Protein AF-E4YZK1-F1 (afdb_monomer_lite)

Secondary structure (DSSP, 8-state):
-HHHHHHHHHHHSSBTTTBSTT-TT-TT----S---SSHHHHHHHHHHHHHHHHHHHHSS-GGG-----EEEE-TTS-EEEE-GGGTTSHHHHHHHHHHHHHHHHHHHHHHHHHS----BTTB-SS--GGGBBGGGTS-B--------TT-----EEESSTTT-EEE-TTEEEEEEEETTEEEEEEEETT--SSEEEEEETTEEEEEEE--

Foldseek 3Di:
DVVVVVVVQLQQACFAAQSVVVHPVPVVDRGQPFDGQALSNVLSVLLVQLQVQLCQQVVDRPVVAAFDWDWDADPVRDIDTDRCRQPLDSRSLNSLSVRSSVVSLVVLVCCVPPVVQDQDPNHTSDGDLQRRHVNSVHPHDGDRPPPCPPPPDQNAWEDDPPNIGTDHPQWFWAWDADPVGIDTDTGGPPPHPHFGWGADRNGNPDIDGDD

Radius of gyration: 18.2 Å; chains: 1; bounding box: 41×49×52 Å

Structure (mmCIF, N/CA/C/O backbone):
data_AF-E4YZK1-F1
#
_entry.id   AF-E4YZK1-F1
#
loop_
_atom_site.group_PDB
_atom_site.id
_atom_site.type_symbol
_atom_site.label_atom_id
_atom_site.label_alt_id
_atom_site.label_comp_id
_atom_site.label_asym_id
_atom_site.label_entity_id
_atom_site.label_seq_id
_atom_site.pdbx_PDB_ins_code
_atom_site.Cartn_x
_atom_site.Cartn_y
_atom_site.Cartn_z
_atom_site.occupancy
_atom_site.B_iso_or_equiv
_atom_site.auth_seq_id
_atom_site.auth_comp_id
_atom_site.auth_asym_id
_atom_site.auth_atom_id
_atom_site.pdbx_PDB_model_num
ATOM 1 N N . MET A 1 1 ? -0.506 5.236 -25.134 1.00 52.62 1 MET A N 1
ATOM 2 C CA . MET A 1 1 ? -1.203 5.071 -23.846 1.00 52.62 1 MET A CA 1
ATOM 3 C C . MET A 1 1 ? -1.258 3.594 -23.490 1.00 52.62 1 MET A C 1
ATOM 5 O O . MET A 1 1 ? -0.642 3.228 -22.504 1.00 52.62 1 MET A O 1
ATOM 9 N N . ASP A 1 2 ? -1.827 2.742 -24.350 1.00 62.59 2 ASP A N 1
ATOM 10 C CA . ASP A 1 2 ? -1.890 1.286 -24.108 1.00 62.59 2 ASP A CA 1
ATOM 11 C C . ASP A 1 2 ? -0.511 0.630 -23.915 1.00 62.59 2 ASP A C 1
ATOM 13 O O . ASP A 1 2 ? -0.336 -0.160 -22.999 1.00 62.59 2 ASP A O 1
ATOM 17 N N . SER A 1 3 ? 0.507 1.042 -24.682 1.00 81.81 3 SER A N 1
ATOM 18 C CA . SER A 1 3 ? 1.868 0.492 -24.564 1.00 81.81 3 SER A CA 1
ATOM 19 C C . SER A 1 3 ? 2.607 0.878 -23.276 1.00 81.81 3 SER A C 1
ATOM 21 O O . SER A 1 3 ? 3.485 0.150 -22.829 1.00 81.81 3 SER A O 1
ATOM 23 N N . GLU A 1 4 ? 2.307 2.045 -22.698 1.00 84.19 4 GLU A N 1
ATOM 24 C CA . GLU A 1 4 ? 2.943 2.497 -21.450 1.00 84.19 4 GLU A CA 1
ATOM 25 C C . GLU A 1 4 ? 2.282 1.842 -20.242 1.00 84.19 4 GLU A C 1
ATOM 27 O O . GLU A 1 4 ? 2.970 1.423 -19.315 1.00 84.19 4 GLU A O 1
ATOM 32 N N . LEU A 1 5 ? 0.954 1.702 -20.282 1.00 82.81 5 LEU A N 1
ATOM 33 C CA . LEU A 1 5 ? 0.215 0.971 -19.263 1.00 82.81 5 LEU A CA 1
ATOM 34 C C . LEU A 1 5 ? 0.626 -0.506 -19.242 1.00 82.81 5 LEU A C 1
ATOM 36 O O . LEU A 1 5 ? 0.921 -1.034 -18.176 1.00 82.81 5 LEU A O 1
ATOM 40 N N . GLU A 1 6 ? 0.741 -1.138 -20.413 1.00 86.19 6 GLU A N 1
ATOM 41 C CA . GLU A 1 6 ? 1.234 -2.514 -20.546 1.00 86.19 6 GLU A CA 1
ATOM 42 C C . GLU A 1 6 ? 2.672 -2.665 -20.022 1.00 86.19 6 GLU A C 1
ATOM 44 O O . GLU A 1 6 ? 2.997 -3.651 -19.357 1.00 86.19 6 GLU A O 1
ATOM 49 N N . ALA A 1 7 ? 3.538 -1.673 -20.260 1.00 87.38 7 ALA A N 1
ATOM 50 C CA . ALA A 1 7 ? 4.899 -1.678 -19.730 1.00 87.38 7 ALA A CA 1
ATOM 51 C C . ALA A 1 7 ? 4.923 -1.590 -18.195 1.00 87.38 7 ALA A C 1
ATOM 53 O O . ALA A 1 7 ? 5.689 -2.312 -17.555 1.00 87.38 7 ALA A O 1
ATOM 54 N N . LEU A 1 8 ? 4.080 -0.742 -17.596 1.00 87.50 8 LEU A N 1
ATOM 55 C CA . LE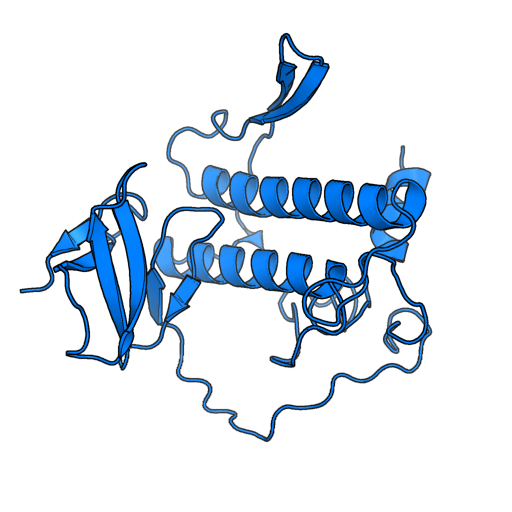U A 1 8 ? 3.942 -0.642 -16.141 1.00 87.50 8 LEU A CA 1
ATOM 56 C C . LEU A 1 8 ? 3.377 -1.934 -15.544 1.00 87.50 8 LEU A C 1
ATOM 58 O O . LEU A 1 8 ? 3.929 -2.442 -14.568 1.00 87.50 8 LEU A O 1
ATOM 62 N N . GLU A 1 9 ? 2.329 -2.494 -16.151 1.00 87.38 9 GLU A N 1
ATOM 63 C CA . GLU A 1 9 ? 1.741 -3.765 -15.724 1.00 87.38 9 GLU A CA 1
ATOM 64 C C . GLU A 1 9 ? 2.791 -4.880 -15.767 1.00 87.38 9 GLU A C 1
ATOM 66 O O . GLU A 1 9 ? 3.002 -5.573 -14.775 1.00 87.38 9 GLU A O 1
ATOM 71 N N . THR A 1 10 ? 3.532 -4.998 -16.869 1.00 87.69 10 THR A N 1
ATOM 72 C CA . THR A 1 10 ? 4.600 -5.998 -17.021 1.00 87.69 10 THR A CA 1
ATOM 73 C C . THR A 1 10 ? 5.706 -5.813 -15.985 1.00 87.69 10 THR A C 1
ATOM 75 O O . THR A 1 10 ? 6.184 -6.781 -15.395 1.00 87.69 10 THR A O 1
ATOM 78 N N . LYS A 1 11 ? 6.119 -4.566 -15.740 1.00 90.75 11 LYS A N 1
ATOM 79 C CA . LYS A 1 11 ? 7.213 -4.259 -14.819 1.00 90.75 11 LYS A CA 1
ATOM 80 C C . LYS A 1 11 ? 6.855 -4.629 -13.383 1.00 90.75 11 LYS A C 1
ATOM 82 O O . LYS A 1 11 ? 7.656 -5.291 -12.719 1.00 90.75 11 LYS A O 1
ATOM 87 N N . TYR A 1 12 ? 5.666 -4.238 -12.928 1.00 90.50 12 TYR A N 1
ATOM 88 C CA . TYR A 1 12 ? 5.285 -4.333 -11.521 1.00 90.50 12 TYR A CA 1
ATOM 89 C C . TYR A 1 12 ? 4.426 -5.550 -11.175 1.00 90.50 12 TYR A C 1
ATOM 91 O O . TYR A 1 12 ? 4.266 -5.818 -9.997 1.00 90.50 12 TYR A O 1
ATOM 99 N N . THR A 1 13 ? 3.904 -6.328 -12.126 1.00 90.50 13 THR A N 1
ATOM 100 C CA . THR A 1 13 ? 3.156 -7.565 -11.816 1.00 90.50 13 THR A CA 1
ATOM 101 C C . THR A 1 13 ? 4.030 -8.814 -11.926 1.00 90.50 13 THR A C 1
ATOM 103 O O . THR A 1 13 ? 5.105 -8.801 -12.528 1.00 90.50 13 THR A O 1
ATOM 106 N N . SER A 1 14 ? 3.587 -9.930 -11.336 1.00 91.19 14 SER A N 1
ATOM 107 C CA . SER A 1 14 ? 4.372 -11.174 -11.263 1.00 91.19 14 SER A CA 1
ATOM 108 C C . SER A 1 14 ? 5.765 -10.962 -10.659 1.00 91.19 14 SER A C 1
ATOM 110 O O . SER A 1 14 ? 6.745 -11.567 -11.094 1.00 91.19 14 SER A O 1
ATOM 112 N N . TYR A 1 15 ? 5.858 -10.077 -9.669 1.00 92.44 15 TYR A N 1
ATOM 113 C CA . TYR A 1 15 ? 7.115 -9.652 -9.065 1.00 92.44 15 TYR A CA 1
ATOM 114 C C . TYR A 1 15 ? 7.102 -9.862 -7.555 1.00 92.44 15 TYR A C 1
ATOM 116 O O . TYR A 1 15 ? 6.100 -9.593 -6.886 1.00 92.44 15 TYR A O 1
ATOM 124 N N . GLY A 1 16 ? 8.230 -10.323 -7.015 1.00 91.88 16 GLY A N 1
ATOM 125 C CA . GLY A 1 16 ? 8.398 -10.496 -5.582 1.00 91.88 16 GLY A CA 1
ATOM 126 C C . GLY A 1 16 ? 7.333 -11.420 -4.998 1.00 91.88 16 GLY A C 1
ATOM 127 O O . GLY A 1 16 ? 7.050 -12.493 -5.536 1.00 91.88 16 GLY A O 1
ATOM 128 N N . CYS A 1 17 ? 6.760 -11.011 -3.869 1.00 89.25 17 CYS A N 1
ATOM 129 C CA . CYS A 1 17 ? 5.829 -11.817 -3.097 1.00 89.25 17 CYS A CA 1
ATOM 130 C C . CYS A 1 17 ? 4.429 -11.273 -2.942 1.00 89.25 17 CYS A C 1
ATOM 132 O O . CYS A 1 17 ? 3.575 -12.040 -2.498 1.00 89.25 17 CYS A O 1
ATOM 134 N N . TYR A 1 18 ? 4.189 -10.019 -3.305 1.00 89.56 18 TYR A N 1
ATOM 135 C CA . TYR A 1 18 ? 2.902 -9.357 -3.145 1.00 89.56 18 TYR A CA 1
ATOM 136 C C . TYR A 1 18 ? 2.450 -8.601 -4.392 1.00 89.56 18 TYR A C 1
ATOM 138 O O . TYR A 1 18 ? 1.265 -8.306 -4.525 1.00 89.56 18 TYR A O 1
ATOM 146 N N . CYS A 1 19 ? 3.339 -8.325 -5.347 1.00 91.38 19 CYS A N 1
ATOM 147 C CA . CYS A 1 19 ? 2.948 -7.656 -6.582 1.00 91.38 19 CYS A CA 1
ATOM 148 C C . CYS A 1 19 ? 2.368 -8.646 -7.601 1.00 91.38 19 CYS A C 1
ATOM 150 O O . CYS A 1 19 ? 3.038 -9.042 -8.558 1.00 91.38 19 CYS A O 1
ATOM 152 N N . TRP A 1 20 ? 1.125 -9.085 -7.366 1.00 89.25 20 TRP A N 1
ATOM 153 C CA . TRP A 1 20 ? 0.426 -10.085 -8.187 1.00 89.25 20 TRP A CA 1
ATOM 154 C C . TRP A 1 20 ? 1.334 -11.276 -8.521 1.00 89.25 20 TRP A C 1
ATOM 156 O O . TRP A 1 20 ? 1.543 -11.611 -9.686 1.00 89.25 20 TRP A O 1
ATOM 166 N N . ALA A 1 21 ? 1.921 -11.905 -7.497 1.00 81.06 21 ALA A N 1
ATOM 167 C CA . ALA A 1 21 ? 2.949 -12.939 -7.657 1.00 81.06 21 ALA A CA 1
ATOM 168 C C . ALA A 1 21 ? 2.492 -14.147 -8.507 1.00 81.06 21 ALA A C 1
ATOM 170 O O . ALA A 1 21 ? 3.330 -14.870 -9.048 1.00 81.06 21 ALA A O 1
ATOM 171 N N . LYS A 1 22 ? 1.174 -14.360 -8.636 1.00 78.94 22 LYS A N 1
ATOM 172 C CA . LYS A 1 22 ? 0.541 -15.384 -9.487 1.00 78.94 22 LYS A CA 1
ATOM 173 C C . LYS A 1 22 ? -0.153 -14.812 -10.734 1.00 78.94 22 LYS A C 1
ATOM 175 O O . LYS A 1 22 ? -1.041 -15.465 -11.289 1.00 78.94 22 LYS A O 1
ATOM 180 N N . GLY A 1 23 ? 0.245 -13.618 -11.163 1.00 73.81 23 GLY A N 1
ATOM 181 C CA . GLY A 1 23 ? -0.301 -12.904 -12.314 1.00 73.81 23 GLY A CA 1
ATOM 182 C C . GLY A 1 23 ? -1.590 -12.136 -12.016 1.00 73.81 23 GLY A C 1
ATOM 183 O O . GLY A 1 23 ? -2.267 -12.362 -11.011 1.00 73.81 23 GLY A O 1
ATOM 184 N N . THR A 1 24 ? -1.950 -11.232 -12.928 1.00 75.38 24 THR A N 1
ATOM 185 C CA . THR A 1 24 ? -3.111 -10.333 -12.804 1.00 75.38 24 THR A CA 1
ATOM 186 C C . THR A 1 24 ? -4.457 -11.050 -12.893 1.00 75.38 24 THR A C 1
ATOM 188 O O . THR A 1 24 ? -5.465 -10.518 -12.446 1.00 75.38 24 THR A O 1
ATOM 191 N N . SER A 1 25 ? -4.489 -12.299 -13.367 1.00 70.38 25 SER A N 1
ATOM 192 C CA . SER A 1 25 ? -5.695 -13.137 -13.368 1.00 70.38 25 SER A CA 1
ATOM 193 C C . SER A 1 25 ? -6.071 -13.699 -11.990 1.00 70.38 25 SER A C 1
ATOM 195 O O . SER A 1 25 ? -7.184 -14.189 -11.826 1.00 70.38 25 SER A O 1
ATOM 197 N N . ASN A 1 26 ? -5.167 -13.658 -11.003 1.00 66.44 26 ASN A N 1
ATOM 198 C CA . ASN A 1 26 ? -5.418 -14.090 -9.622 1.00 66.44 26 ASN A CA 1
ATOM 199 C C . ASN A 1 26 ? -5.466 -12.882 -8.684 1.00 66.44 26 ASN A C 1
ATOM 201 O O . ASN A 1 26 ? -4.671 -12.763 -7.756 1.00 66.44 26 ASN A O 1
ATOM 205 N N . ILE A 1 27 ? -6.420 -11.985 -8.934 1.00 61.88 27 ILE A N 1
ATOM 206 C CA . ILE A 1 27 ? -6.601 -10.739 -8.174 1.00 61.88 27 ILE A CA 1
ATOM 207 C C . ILE A 1 27 ? -6.805 -11.012 -6.672 1.00 61.88 27 ILE A C 1
ATOM 209 O O . ILE A 1 27 ? -6.388 -10.213 -5.847 1.00 61.88 27 ILE A O 1
ATOM 213 N N . GLU A 1 28 ? -7.384 -12.159 -6.301 1.00 57.97 28 GLU A N 1
ATOM 214 C CA . GLU A 1 28 ? -7.601 -12.539 -4.895 1.00 57.97 28 GLU A CA 1
ATOM 215 C C . GLU A 1 28 ? -6.321 -13.017 -4.171 1.00 57.97 28 GLU A C 1
ATOM 217 O O . GLU A 1 28 ? -6.323 -13.137 -2.946 1.00 57.97 28 GLU A O 1
ATOM 222 N N . ASP A 1 29 ? -5.224 -13.272 -4.894 1.00 62.62 29 ASP A N 1
ATOM 223 C CA . ASP A 1 29 ? -3.939 -13.723 -4.343 1.00 62.62 29 ASP A CA 1
ATOM 224 C C . ASP A 1 29 ? -2.849 -12.662 -4.550 1.00 62.62 29 ASP A C 1
ATOM 226 O O . ASP A 1 29 ? -1.919 -12.797 -5.351 1.00 62.62 29 ASP A O 1
ATOM 230 N N . LEU A 1 30 ? -2.985 -11.579 -3.787 1.00 58.56 30 LEU A N 1
ATOM 231 C CA . LEU A 1 30 ? -2.022 -10.479 -3.707 1.00 58.56 30 LEU A CA 1
ATOM 232 C C . LEU A 1 30 ? -0.828 -10.801 -2.789 1.00 58.56 30 LEU A C 1
ATOM 234 O O . LEU A 1 30 ? -0.153 -9.891 -2.312 1.00 58.56 30 LEU A O 1
ATOM 238 N N . GLY A 1 31 ? -0.544 -12.082 -2.519 1.00 60.53 31 GLY A N 1
ATOM 239 C CA . GLY A 1 31 ? 0.761 -12.488 -2.013 1.00 60.53 31 GLY A CA 1
ATOM 240 C C . GLY A 1 31 ? 0.809 -13.636 -1.012 1.00 60.53 31 GLY A C 1
ATOM 241 O O . GLY A 1 31 ? -0.165 -14.028 -0.376 1.00 60.53 31 GLY A O 1
ATOM 242 N N . ALA A 1 32 ? 2.024 -14.154 -0.819 1.00 59.16 32 ALA A N 1
ATOM 243 C CA . ALA A 1 32 ? 2.286 -15.398 -0.088 1.00 59.16 32 ALA A CA 1
ATOM 244 C C . ALA A 1 32 ? 2.590 -15.226 1.419 1.00 59.16 32 ALA A C 1
ATOM 246 O O . ALA A 1 32 ? 3.132 -16.141 2.041 1.00 59.16 32 ALA A O 1
ATOM 247 N N . GLY A 1 33 ? 2.328 -14.057 2.020 1.00 63.88 33 GLY A N 1
ATOM 248 C CA . GLY A 1 33 ? 2.603 -13.813 3.451 1.00 63.88 33 GLY A CA 1
ATOM 249 C C . GLY A 1 33 ? 4.098 -13.814 3.825 1.00 63.88 33 GLY A C 1
ATOM 250 O O . GLY A 1 33 ? 4.466 -14.029 4.982 1.00 63.88 33 GLY A O 1
ATOM 251 N N . SER A 1 34 ? 4.977 -13.613 2.843 1.00 76.94 34 SER A N 1
ATOM 252 C CA . SER A 1 34 ? 6.435 -13.701 2.996 1.00 76.94 34 SER A CA 1
ATOM 253 C C . SER A 1 34 ? 7.064 -12.349 3.360 1.00 76.94 34 SER A C 1
ATOM 255 O O . SER A 1 34 ? 6.370 -11.337 3.472 1.00 76.94 34 SER A O 1
ATOM 257 N N . ALA A 1 35 ? 8.374 -12.328 3.621 1.00 85.25 35 ALA A N 1
ATOM 258 C CA . ALA A 1 35 ? 9.101 -11.071 3.804 1.00 85.25 35 ALA A CA 1
ATOM 259 C C . ALA A 1 35 ? 9.200 -10.317 2.472 1.00 85.25 35 ALA A C 1
ATOM 261 O O . ALA A 1 35 ? 9.342 -10.958 1.434 1.00 85.25 35 ALA A O 1
ATOM 262 N N . ASN A 1 36 ? 9.189 -8.984 2.521 1.00 90.31 36 ASN A N 1
ATOM 263 C CA . ASN A 1 36 ? 9.384 -8.181 1.320 1.00 90.31 36 ASN A CA 1
ATOM 264 C C . ASN A 1 36 ? 10.811 -8.275 0.807 1.00 90.31 36 ASN A C 1
ATOM 266 O O . ASN A 1 36 ? 11.752 -8.088 1.590 1.00 90.31 36 ASN A O 1
ATOM 270 N N . VAL A 1 37 ? 10.949 -8.544 -0.488 1.00 92.88 37 VAL A N 1
ATOM 271 C CA . VAL A 1 37 ? 12.255 -8.673 -1.148 1.00 92.88 37 VAL A CA 1
ATOM 272 C C . VAL A 1 37 ? 12.912 -7.314 -1.384 1.00 92.88 37 VAL A C 1
ATOM 274 O O . VAL A 1 37 ? 14.114 -7.184 -1.187 1.00 92.88 37 VAL A O 1
ATOM 277 N N . ASP A 1 38 ? 12.118 -6.287 -1.682 1.00 95.38 38 ASP A N 1
ATOM 278 C CA . ASP A 1 38 ? 12.570 -4.927 -1.973 1.00 95.38 38 ASP A CA 1
ATOM 279 C C . ASP A 1 38 ? 11.479 -3.889 -1.608 1.00 95.38 38 ASP A C 1
ATOM 281 O O . ASP A 1 38 ? 10.455 -4.224 -0.991 1.00 95.38 38 ASP A O 1
ATOM 285 N N . TRP A 1 39 ? 11.694 -2.618 -1.960 1.00 96.88 39 TRP A N 1
ATOM 286 C CA . TRP A 1 39 ? 10.719 -1.554 -1.708 1.00 96.88 39 TRP A CA 1
ATOM 287 C C . TRP A 1 39 ? 9.509 -1.568 -2.651 1.00 96.88 39 TRP A C 1
ATOM 289 O O . TRP A 1 39 ? 8.456 -1.043 -2.273 1.00 96.88 39 TRP A O 1
ATOM 299 N N . ASN A 1 40 ? 9.602 -2.188 -3.831 1.00 96.12 40 ASN A N 1
ATOM 300 C CA . ASN A 1 40 ? 8.468 -2.334 -4.752 1.00 96.12 40 ASN A CA 1
ATOM 301 C C . ASN A 1 40 ? 7.480 -3.390 -4.245 1.00 96.12 40 ASN A C 1
ATOM 303 O O . ASN A 1 40 ? 6.285 -3.132 -4.128 1.00 96.12 40 ASN A O 1
ATOM 307 N N . ASP A 1 41 ? 7.987 -4.541 -3.812 1.00 94.50 41 ASP A N 1
ATOM 308 C CA . ASP A 1 41 ? 7.208 -5.604 -3.186 1.00 94.50 41 ASP A CA 1
ATOM 309 C C . ASP A 1 41 ? 6.553 -5.141 -1.875 1.00 94.50 41 ASP A C 1
ATOM 311 O O . ASP A 1 41 ? 5.415 -5.504 -1.549 1.00 94.50 41 ASP A O 1
ATOM 315 N N . LYS A 1 42 ? 7.241 -4.267 -1.129 1.00 94.31 42 LYS A N 1
ATOM 316 C CA . LYS A 1 42 ? 6.672 -3.592 0.043 1.00 94.31 42 LYS A CA 1
ATOM 317 C C . LYS A 1 42 ? 5.495 -2.685 -0.327 1.00 94.31 42 LYS A C 1
ATOM 319 O O . LYS A 1 42 ? 4.491 -2.729 0.383 1.00 94.31 42 LYS A O 1
ATOM 324 N N . ALA A 1 43 ? 5.574 -1.925 -1.422 1.00 95.62 43 ALA A N 1
ATOM 325 C CA . ALA A 1 43 ? 4.464 -1.091 -1.891 1.00 95.62 43 ALA A CA 1
ATOM 326 C C . ALA A 1 43 ? 3.218 -1.940 -2.198 1.00 95.62 43 ALA A C 1
ATOM 328 O O . ALA A 1 43 ? 2.127 -1.637 -1.720 1.00 95.62 43 ALA A O 1
ATOM 329 N N . CYS A 1 44 ? 3.389 -3.072 -2.885 1.00 92.75 44 CYS A N 1
ATOM 330 C CA . CYS A 1 44 ? 2.294 -4.011 -3.157 1.00 92.75 44 CYS A CA 1
ATOM 331 C C . CYS A 1 44 ? 1.735 -4.658 -1.881 1.00 92.75 44 CYS A C 1
ATOM 333 O O . CYS A 1 44 ? 0.536 -4.896 -1.758 1.00 92.75 44 CYS A O 1
ATOM 335 N N . THR A 1 45 ? 2.587 -4.907 -0.886 1.00 90.88 45 THR A N 1
ATOM 336 C CA . THR A 1 45 ? 2.142 -5.411 0.423 1.00 90.88 45 THR A CA 1
ATOM 337 C C . THR A 1 45 ? 1.294 -4.396 1.170 1.00 90.88 45 THR A C 1
ATOM 339 O O . THR A 1 45 ? 0.318 -4.767 1.823 1.00 90.88 45 THR A O 1
ATOM 342 N N . ASP A 1 46 ? 1.684 -3.124 1.126 1.00 92.56 46 ASP A N 1
ATOM 343 C CA . ASP A 1 46 ? 0.922 -2.044 1.741 1.00 92.56 46 ASP A CA 1
ATOM 344 C C . ASP A 1 46 ? -0.426 -1.861 1.037 1.00 92.56 46 ASP A C 1
ATOM 346 O O . ASP A 1 46 ? -1.440 -1.788 1.731 1.00 92.56 46 ASP A O 1
ATOM 350 N N . LEU A 1 47 ? -0.451 -1.923 -0.301 1.00 92.56 47 LEU A N 1
ATOM 351 C CA . LEU A 1 47 ? -1.679 -1.935 -1.099 1.00 92.56 47 LEU A CA 1
ATOM 352 C C . LEU A 1 47 ? -2.606 -3.086 -0.690 1.00 92.56 47 LEU A C 1
ATOM 354 O O . LEU A 1 47 ? -3.760 -2.863 -0.327 1.00 92.56 47 LEU A O 1
ATOM 358 N N . TYR A 1 48 ? -2.085 -4.316 -0.646 1.00 88.69 48 TYR A N 1
ATOM 359 C CA . TYR A 1 48 ? -2.867 -5.487 -0.248 1.00 88.69 48 TYR A CA 1
ATOM 360 C C . TYR A 1 48 ? -3.466 -5.345 1.154 1.00 88.69 48 TYR A C 1
ATOM 362 O O . TYR A 1 48 ? -4.629 -5.669 1.392 1.00 88.69 48 TYR A O 1
ATOM 370 N N . ARG A 1 49 ? -2.673 -4.846 2.107 1.00 88.62 49 ARG A N 1
ATOM 371 C CA . ARG A 1 49 ? -3.133 -4.625 3.485 1.00 88.62 49 ARG A CA 1
ATOM 372 C C . ARG A 1 49 ? -4.216 -3.554 3.560 1.00 88.62 49 ARG A C 1
ATOM 374 O O . ARG A 1 49 ? -5.109 -3.692 4.392 1.00 88.62 49 ARG A O 1
ATOM 381 N N . CYS A 1 50 ? -4.129 -2.538 2.709 1.00 91.69 50 CYS A N 1
ATOM 382 C CA . CYS A 1 50 ? -5.115 -1.476 2.592 1.00 91.69 50 CYS A CA 1
ATOM 383 C C . CYS A 1 50 ? -6.449 -2.031 2.063 1.00 91.69 50 CYS A C 1
ATOM 385 O O . CYS A 1 50 ? -7.465 -1.935 2.750 1.00 91.69 50 CYS A O 1
ATOM 387 N N . TYR A 1 51 ? -6.432 -2.754 0.937 1.00 90.12 51 TYR A N 1
ATOM 388 C CA . TYR A 1 51 ? -7.619 -3.430 0.391 1.00 90.12 51 TYR A CA 1
ATOM 389 C C . TYR A 1 51 ? -8.250 -4.431 1.359 1.00 90.12 51 TYR A C 1
ATOM 391 O O . TYR A 1 51 ? -9.473 -4.513 1.462 1.00 90.12 51 TYR A O 1
ATOM 399 N N . ALA A 1 52 ? -7.433 -5.184 2.101 1.00 88.38 52 ALA A N 1
ATOM 400 C CA . ALA A 1 52 ? -7.940 -6.107 3.110 1.00 88.38 52 ALA A CA 1
ATOM 401 C C . ALA A 1 52 ? -8.774 -5.378 4.175 1.00 88.38 52 ALA A C 1
ATOM 403 O O . ALA A 1 52 ? -9.787 -5.915 4.620 1.00 88.38 52 ALA A O 1
ATOM 404 N N . CYS A 1 53 ? -8.383 -4.158 4.552 1.00 89.75 53 CYS A N 1
ATOM 405 C CA . CYS A 1 53 ? -9.176 -3.347 5.465 1.00 89.75 53 CYS A CA 1
ATOM 406 C C . CYS A 1 53 ? -10.436 -2.784 4.833 1.00 89.75 53 CYS A C 1
ATOM 408 O O . CYS A 1 53 ? -11.463 -2.801 5.501 1.00 89.75 53 CYS A O 1
ATOM 410 N N . VAL A 1 54 ? -10.410 -2.393 3.555 1.00 89.31 54 VAL A N 1
ATOM 411 C CA . VAL A 1 54 ? -11.639 -1.954 2.875 1.00 89.31 54 VAL A CA 1
ATOM 412 C C . VAL A 1 54 ? -12.666 -3.084 2.889 1.00 89.31 54 VAL A C 1
ATOM 414 O O . VAL A 1 54 ? -13.831 -2.869 3.219 1.00 89.31 54 VAL A O 1
ATOM 417 N N . ASN A 1 55 ? -12.222 -4.320 2.651 1.00 88.00 55 ASN A N 1
ATOM 418 C CA . ASN A 1 55 ? -13.113 -5.472 2.718 1.00 88.00 55 ASN A CA 1
ATOM 419 C C . ASN A 1 55 ? -13.721 -5.689 4.110 1.00 88.00 55 ASN A C 1
ATOM 421 O O . ASN A 1 55 ? -14.893 -6.046 4.218 1.00 88.00 55 ASN A O 1
ATOM 425 N N . ILE A 1 56 ? -12.926 -5.498 5.166 1.00 88.12 56 ILE A N 1
ATOM 426 C CA . ILE A 1 56 ? -13.358 -5.675 6.559 1.00 88.12 56 ILE A CA 1
ATOM 427 C C . ILE A 1 56 ? -14.308 -4.551 6.984 1.00 88.12 56 ILE A C 1
ATOM 429 O O . ILE A 1 56 ? -15.378 -4.832 7.516 1.00 88.12 56 ILE A O 1
ATOM 433 N N . ASP A 1 57 ? -13.933 -3.296 6.739 1.00 88.06 57 ASP A N 1
ATOM 434 C CA . ASP A 1 57 ? -14.666 -2.122 7.217 1.00 88.06 57 ASP A CA 1
ATOM 435 C C . ASP A 1 57 ? -16.035 -1.983 6.530 1.00 88.06 57 ASP A C 1
ATOM 437 O O . ASP A 1 57 ? -17.006 -1.569 7.166 1.00 88.06 57 ASP A O 1
ATOM 441 N N . TYR A 1 58 ? -16.126 -2.365 5.250 1.00 85.19 58 TYR A N 1
ATOM 442 C CA . TYR A 1 58 ? -17.331 -2.186 4.433 1.00 85.19 58 TYR A CA 1
ATOM 443 C C . TYR A 1 58 ? -18.097 -3.471 4.125 1.00 85.19 58 TYR A C 1
ATOM 445 O O . TYR A 1 58 ? -19.206 -3.412 3.590 1.00 85.19 58 TYR A O 1
ATOM 453 N N . GLY A 1 59 ? -17.530 -4.641 4.431 1.00 84.12 59 GLY A N 1
ATOM 454 C CA . GLY A 1 59 ? -18.153 -5.931 4.126 1.00 84.12 59 GLY A CA 1
ATOM 455 C C . GLY A 1 59 ? -18.370 -6.177 2.626 1.00 84.12 59 GLY A C 1
ATOM 456 O O . GLY A 1 59 ? -19.250 -6.954 2.256 1.00 84.12 59 GLY A O 1
ATOM 457 N N . LYS A 1 60 ? -17.598 -5.509 1.761 1.00 80.69 60 LYS A N 1
ATOM 458 C CA . LYS A 1 60 ? -17.651 -5.6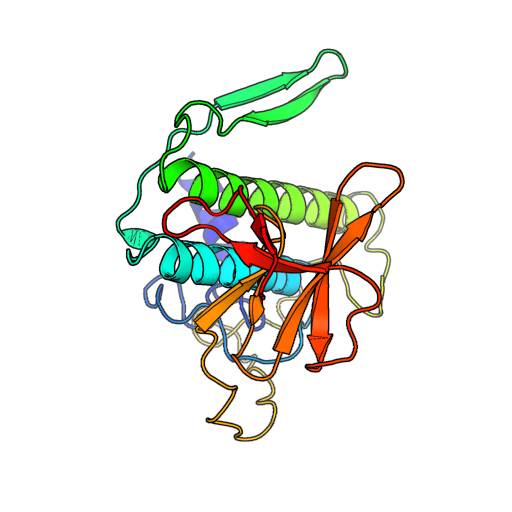10 0.291 1.00 80.69 60 LYS A CA 1
ATOM 459 C C . LYS A 1 60 ? -16.292 -6.004 -0.253 1.00 80.69 60 LYS A C 1
ATOM 461 O O . LYS A 1 60 ? -15.283 -5.683 0.356 1.00 80.69 60 LYS A O 1
ATOM 466 N N . LYS A 1 61 ? -16.228 -6.661 -1.411 1.00 84.00 61 LYS A N 1
ATOM 467 C CA . LYS A 1 61 ? -14.929 -6.866 -2.066 1.00 84.00 61 LYS A CA 1
ATOM 468 C C . LYS A 1 61 ? -14.471 -5.556 -2.699 1.00 84.00 61 LYS A C 1
ATOM 470 O O . LYS A 1 61 ? -15.237 -4.931 -3.424 1.00 84.00 61 LYS A O 1
ATOM 475 N N . TYR A 1 62 ? -13.208 -5.188 -2.518 1.00 81.19 62 TYR A N 1
ATOM 476 C CA . TYR A 1 62 ? -12.625 -4.007 -3.155 1.00 81.19 62 TYR A CA 1
ATOM 477 C C . TYR A 1 62 ? -12.777 -4.007 -4.682 1.00 81.19 62 TYR A C 1
ATOM 479 O O . TYR A 1 62 ? -12.949 -2.955 -5.282 1.00 81.19 62 TYR A O 1
ATOM 487 N N . THR A 1 63 ? -12.788 -5.187 -5.310 1.00 81.62 63 THR A N 1
ATOM 488 C CA . THR A 1 63 ? -12.995 -5.354 -6.758 1.00 81.62 63 THR A CA 1
ATOM 489 C C . THR A 1 63 ? -14.408 -5.002 -7.228 1.00 81.62 63 THR A C 1
ATOM 491 O O . THR A 1 63 ? -14.658 -4.960 -8.428 1.00 81.62 63 THR A O 1
ATOM 494 N N . GLU A 1 64 ? -15.352 -4.822 -6.306 1.00 81.75 64 GLU A N 1
ATOM 495 C CA . GLU A 1 64 ? -16.735 -4.415 -6.584 1.00 81.75 64 GLU A CA 1
ATOM 496 C C . GLU A 1 64 ? -16.938 -2.905 -6.390 1.00 81.75 64 GLU A C 1
ATOM 498 O O . GLU A 1 64 ? -18.029 -2.391 -6.639 1.00 81.75 64 GLU A O 1
ATOM 503 N N . LEU A 1 65 ? -15.903 -2.193 -5.933 1.00 82.44 65 LEU A N 1
ATOM 504 C CA . LEU A 1 65 ? -15.931 -0.757 -5.700 1.00 82.44 65 LEU A CA 1
ATOM 505 C C . LEU A 1 65 ? -15.367 -0.007 -6.909 1.00 82.44 65 LEU A C 1
ATOM 507 O O . LEU A 1 65 ? -14.494 -0.493 -7.625 1.00 82.44 65 LEU A O 1
ATOM 511 N N . SER A 1 66 ? -15.868 1.206 -7.121 1.00 84.31 66 SER A N 1
ATOM 512 C CA . SER A 1 66 ? -15.391 2.130 -8.147 1.00 84.31 66 SER A CA 1
ATOM 513 C C . SER A 1 66 ? -15.138 3.494 -7.528 1.00 84.31 66 SER A C 1
ATOM 515 O O . SER A 1 66 ? -15.856 3.895 -6.610 1.00 84.31 66 SER A O 1
ATOM 517 N N . TYR A 1 67 ? -14.166 4.220 -8.062 1.00 88.25 67 TYR A N 1
ATOM 518 C CA . TYR A 1 67 ? -13.811 5.554 -7.603 1.00 88.25 67 TYR A CA 1
ATOM 519 C C . TYR A 1 67 ? -13.368 6.427 -8.776 1.00 88.25 67 TYR A C 1
ATOM 521 O O . TYR A 1 67 ? -12.953 5.917 -9.817 1.00 88.25 67 TYR A O 1
ATOM 529 N N . ASP A 1 68 ? -13.420 7.739 -8.564 1.00 86.50 68 ASP A N 1
ATOM 530 C CA . ASP A 1 68 ? -12.806 8.731 -9.438 1.00 86.50 68 ASP A CA 1
ATOM 531 C C . ASP A 1 68 ? -11.589 9.329 -8.727 1.00 86.50 68 ASP A C 1
ATOM 533 O O . ASP A 1 68 ? -11.650 9.652 -7.540 1.00 86.50 68 ASP A O 1
ATOM 537 N N . ALA A 1 69 ? -10.486 9.487 -9.459 1.00 88.75 69 ALA A N 1
ATOM 538 C CA . ALA A 1 69 ? -9.276 10.142 -8.974 1.00 88.75 69 ALA A CA 1
ATOM 539 C C . ALA A 1 69 ? -9.016 11.417 -9.780 1.00 88.75 69 ALA A C 1
ATOM 541 O O . ALA A 1 69 ? -8.964 11.395 -11.013 1.00 88.75 69 ALA A O 1
ATOM 542 N N . ILE A 1 70 ? -8.833 12.535 -9.081 1.00 89.44 70 ILE A N 1
ATOM 543 C CA . ILE A 1 70 ? -8.536 13.828 -9.693 1.00 89.44 70 ILE A CA 1
ATOM 544 C C . ILE A 1 70 ? -7.026 14.043 -9.654 1.00 89.44 70 ILE A C 1
ATOM 546 O O . ILE A 1 70 ? -6.425 14.219 -8.597 1.00 89.44 70 ILE A O 1
ATOM 550 N N . PHE A 1 71 ? -6.405 14.071 -10.828 1.00 90.44 71 PHE A N 1
ATOM 551 C CA . PHE A 1 71 ? -4.990 14.398 -10.960 1.00 90.44 71 PHE A CA 1
ATOM 552 C C . PHE A 1 71 ? -4.818 15.911 -11.036 1.00 90.44 71 PHE A C 1
ATOM 554 O O . PHE A 1 71 ? -5.368 16.571 -11.920 1.00 90.44 71 PHE A O 1
ATOM 561 N N . SER A 1 72 ? -4.038 16.464 -10.115 1.00 90.44 72 SER A N 1
ATOM 562 C CA . SER A 1 72 ? -3.731 17.889 -10.063 1.00 90.44 72 SER A CA 1
ATOM 563 C C . SER A 1 72 ? -2.239 18.121 -9.858 1.00 90.44 72 SER A C 1
ATOM 565 O O . SER A 1 72 ? -1.481 17.209 -9.529 1.00 90.44 72 SER A O 1
ATOM 567 N N . THR A 1 73 ? -1.812 19.358 -10.072 1.00 91.38 73 THR A N 1
ATOM 568 C CA . THR A 1 73 ? -0.461 19.813 -9.754 1.00 91.38 73 THR A CA 1
ATOM 569 C C . THR A 1 73 ? -0.600 21.006 -8.827 1.00 91.38 73 THR A C 1
ATOM 571 O O . THR A 1 73 ? -1.370 21.922 -9.124 1.00 91.38 73 THR A O 1
ATOM 574 N N . ASP A 1 74 ? 0.099 20.990 -7.696 1.00 84.75 74 ASP A N 1
ATOM 575 C CA . ASP A 1 74 ? 0.081 22.120 -6.775 1.00 84.75 74 ASP A CA 1
ATOM 576 C C . ASP A 1 74 ? 0.957 23.287 -7.252 1.00 84.75 74 ASP A C 1
ATOM 578 O O . ASP A 1 74 ? 1.598 23.242 -8.304 1.00 84.75 74 ASP A O 1
ATOM 582 N N . VAL A 1 75 ? 0.946 24.370 -6.474 1.00 86.81 75 VAL A N 1
ATOM 583 C CA . VAL A 1 75 ? 1.669 25.611 -6.788 1.00 86.81 75 VAL A CA 1
ATOM 584 C C . VAL A 1 75 ? 3.186 25.431 -6.865 1.00 86.81 75 VAL A C 1
ATOM 586 O O . VAL A 1 75 ? 3.846 26.219 -7.538 1.00 86.81 75 VAL A O 1
ATOM 589 N N . ASP A 1 76 ? 3.721 24.392 -6.223 1.00 88.31 76 ASP A N 1
ATOM 590 C CA . ASP A 1 76 ? 5.146 24.068 -6.204 1.00 88.31 76 ASP A CA 1
ATOM 591 C C . ASP A 1 76 ? 5.525 23.095 -7.336 1.00 88.31 76 ASP A C 1
ATOM 593 O O . ASP A 1 76 ? 6.689 22.724 -7.485 1.00 88.31 76 ASP A O 1
ATOM 597 N N . GLY A 1 77 ? 4.557 22.697 -8.171 1.00 85.81 77 GLY A N 1
ATOM 598 C CA . GLY A 1 77 ? 4.760 21.762 -9.273 1.00 85.81 77 GLY A CA 1
ATOM 599 C C . GLY A 1 77 ? 4.651 20.290 -8.868 1.00 85.81 77 GLY A C 1
ATOM 600 O O . GLY A 1 77 ? 4.892 19.418 -9.706 1.00 85.81 77 GLY A O 1
ATOM 601 N N . ASN A 1 78 ? 4.269 19.985 -7.624 1.00 84.69 78 ASN A N 1
ATOM 602 C CA . ASN A 1 78 ? 4.107 18.607 -7.176 1.00 84.69 78 ASN A CA 1
ATOM 603 C C . ASN A 1 78 ? 2.796 18.037 -7.711 1.00 84.69 78 ASN A C 1
ATOM 605 O O . ASN A 1 78 ? 1.727 18.632 -7.552 1.00 84.69 78 ASN A O 1
ATOM 609 N N . ARG A 1 79 ? 2.873 16.857 -8.329 1.00 88.19 79 ARG A N 1
ATOM 610 C CA . ARG A 1 79 ? 1.689 16.107 -8.757 1.00 88.19 79 ARG A CA 1
ATOM 611 C C . ARG A 1 79 ? 0.978 15.546 -7.528 1.00 88.19 79 ARG A C 1
ATOM 613 O O . ARG A 1 79 ? 1.632 15.003 -6.645 1.00 88.19 79 ARG A O 1
ATOM 620 N N . LYS A 1 80 ? -0.345 15.668 -7.498 1.00 88.50 80 LYS A N 1
ATOM 621 C CA . LYS A 1 80 ? -1.224 15.194 -6.429 1.00 88.50 80 LYS A CA 1
ATOM 622 C C . LYS A 1 80 ? -2.366 14.382 -7.015 1.00 88.50 80 LYS A C 1
ATOM 624 O O . LYS A 1 80 ? -2.917 14.747 -8.058 1.00 88.50 80 LYS A O 1
ATOM 629 N N . ILE A 1 81 ? -2.723 13.308 -6.323 1.00 91.25 81 ILE A N 1
ATOM 630 C CA . ILE A 1 81 ? -3.902 12.498 -6.614 1.00 91.25 81 ILE A CA 1
ATOM 631 C C . ILE A 1 81 ? -4.930 12.804 -5.527 1.00 91.25 81 ILE A C 1
ATOM 633 O O . ILE A 1 81 ? -4.691 12.553 -4.350 1.00 91.25 81 ILE A O 1
ATOM 637 N N . ASP A 1 82 ? -6.051 13.400 -5.915 1.00 89.31 82 ASP A N 1
ATOM 638 C CA . ASP A 1 82 ? -7.136 13.749 -5.007 1.00 89.31 82 ASP A CA 1
ATOM 639 C C . ASP A 1 82 ? -8.287 12.743 -5.144 1.00 89.31 82 ASP A C 1
ATOM 641 O O . ASP A 1 82 ? -8.866 12.566 -6.219 1.00 89.31 82 ASP A O 1
ATOM 645 N N . CYS A 1 83 ? -8.600 12.088 -4.028 1.00 89.19 83 CYS A N 1
ATOM 646 C CA . CYS A 1 83 ? -9.642 11.072 -3.902 1.00 89.19 83 CYS A CA 1
ATOM 647 C C . CYS A 1 83 ? -10.977 11.622 -3.374 1.00 89.19 83 CYS A C 1
ATOM 649 O O . CYS A 1 83 ? -11.945 10.876 -3.238 1.00 89.19 83 CYS A O 1
ATOM 651 N N . SER A 1 84 ? -11.062 12.928 -3.099 1.00 78.19 84 SER A N 1
ATOM 652 C CA . SER A 1 84 ? -12.248 13.582 -2.527 1.00 78.19 84 SER A CA 1
ATOM 653 C C . SER A 1 84 ? -13.462 13.619 -3.464 1.00 78.19 84 SER A C 1
ATOM 655 O O . SER A 1 84 ? -14.576 13.900 -3.017 1.00 78.19 84 SER A O 1
ATOM 657 N N . GLY A 1 85 ? -13.282 13.279 -4.748 1.00 61.66 85 GLY A N 1
ATOM 658 C CA . GLY A 1 85 ? -14.366 13.142 -5.729 1.00 61.66 85 GLY A CA 1
ATOM 659 C C . GLY A 1 85 ? -15.438 12.117 -5.333 1.00 61.66 85 GLY A C 1
ATOM 660 O O . GLY A 1 85 ? -16.551 12.171 -5.851 1.00 61.66 85 GLY A O 1
ATOM 661 N N . ALA A 1 86 ? -15.135 11.242 -4.368 1.00 53.16 86 ALA A N 1
ATOM 662 C CA . ALA A 1 86 ? -16.020 10.210 -3.845 1.00 53.16 86 ALA A CA 1
ATOM 663 C C . ALA A 1 86 ? -16.376 10.429 -2.359 1.00 53.16 86 ALA A C 1
ATOM 665 O O . ALA A 1 86 ? -16.346 9.470 -1.593 1.00 53.16 86 ALA A O 1
ATOM 666 N N . ALA A 1 87 ? -16.691 11.668 -1.952 1.00 48.94 87 ALA A N 1
ATOM 667 C CA . ALA A 1 87 ? -16.991 12.062 -0.567 1.00 48.94 87 ALA A CA 1
ATOM 668 C C . ALA A 1 87 ? -17.662 10.952 0.277 1.00 48.94 87 ALA A C 1
ATOM 670 O O . ALA A 1 87 ? -18.831 10.627 0.063 1.00 48.94 87 ALA A O 1
ATOM 671 N N . GLN A 1 88 ? -16.923 10.392 1.246 1.00 54.19 88 GLN A N 1
ATOM 672 C CA . GLN A 1 88 ? -17.403 9.428 2.252 1.00 54.19 88 GLN A CA 1
ATOM 673 C C . GLN A 1 88 ? -18.032 8.138 1.701 1.00 54.19 88 GLN A C 1
ATOM 675 O O . GLN A 1 88 ? -18.908 7.549 2.337 1.00 54.19 88 GLN A O 1
ATOM 680 N N . SER A 1 89 ? -17.611 7.682 0.524 1.00 67.50 89 SER A N 1
ATOM 681 C CA . SER A 1 89 ? -17.999 6.365 0.010 1.00 67.50 89 SER A CA 1
ATOM 682 C C . SER A 1 89 ? -16.844 5.375 0.119 1.00 67.50 89 SER A C 1
ATOM 684 O O . SER A 1 89 ? -15.681 5.762 0.064 1.00 67.50 89 SER A O 1
ATOM 686 N N . ASP A 1 90 ? -17.157 4.083 0.206 1.00 77.75 90 ASP A N 1
ATOM 687 C CA . ASP A 1 90 ? -16.186 2.981 0.254 1.00 77.75 90 ASP A CA 1
ATOM 688 C C . ASP A 1 90 ? -15.128 3.070 -0.878 1.00 77.75 90 ASP A C 1
ATOM 690 O O . ASP A 1 90 ? -14.003 2.592 -0.734 1.00 77.75 90 ASP A O 1
ATOM 694 N N . GLY A 1 91 ? -15.474 3.714 -2.004 1.00 84.06 91 GLY A N 1
ATOM 695 C CA . GLY A 1 91 ? -14.577 3.968 -3.135 1.00 84.06 91 GLY A CA 1
ATOM 696 C C . GLY A 1 91 ? -13.457 4.977 -2.848 1.00 84.06 91 GLY A C 1
ATOM 697 O O . GLY A 1 91 ? -12.364 4.829 -3.391 1.00 84.06 91 GLY A O 1
ATOM 698 N N . GLU A 1 92 ? -13.667 5.955 -1.961 1.00 88.31 92 GLU A N 1
ATOM 699 C CA . GLU A 1 92 ? -12.629 6.922 -1.566 1.00 88.31 92 GLU A CA 1
ATOM 700 C C . GLU A 1 92 ? -11.406 6.210 -0.976 1.00 88.31 92 GLU A C 1
ATOM 702 O O . GLU A 1 92 ? -10.268 6.554 -1.292 1.00 88.31 92 GLU A O 1
ATOM 707 N N . HIS A 1 93 ? -11.619 5.172 -0.163 1.00 89.25 93 HIS A N 1
ATOM 708 C CA . HIS A 1 93 ? -10.517 4.435 0.464 1.00 89.25 93 HIS A CA 1
ATOM 709 C C . HIS A 1 93 ? -9.773 3.543 -0.502 1.00 89.25 93 HIS A C 1
ATOM 711 O O . HIS A 1 93 ? -8.560 3.423 -0.374 1.00 89.25 93 HIS A O 1
ATOM 717 N N . ILE A 1 94 ? -10.453 2.993 -1.507 1.00 90.62 94 ILE A N 1
ATOM 718 C CA . ILE A 1 94 ? -9.763 2.320 -2.611 1.00 90.62 94 ILE A CA 1
ATOM 719 C C . ILE A 1 94 ? -8.896 3.308 -3.380 1.00 90.62 94 ILE A C 1
ATOM 721 O O . ILE A 1 94 ? -7.714 3.032 -3.570 1.00 90.62 94 ILE A O 1
ATOM 725 N N . CYS A 1 95 ? -9.428 4.488 -3.709 1.00 92.69 95 CYS A N 1
ATOM 726 C CA . CYS A 1 95 ? -8.632 5.539 -4.333 1.00 92.69 95 CYS A CA 1
ATOM 727 C C . CYS A 1 95 ? -7.397 5.887 -3.495 1.00 92.69 95 CYS A C 1
ATOM 729 O O . CYS A 1 95 ? -6.301 5.973 -4.037 1.00 92.69 95 CYS A O 1
ATOM 731 N N . GLN A 1 96 ? -7.541 6.048 -2.175 1.00 93.25 96 GLN A N 1
ATOM 732 C CA . GLN A 1 96 ? -6.416 6.362 -1.290 1.00 93.25 96 GLN A CA 1
ATOM 733 C C . GLN A 1 96 ? -5.381 5.230 -1.248 1.00 93.25 96 GLN A C 1
ATOM 735 O O . GLN A 1 96 ? -4.180 5.506 -1.282 1.00 93.25 96 GLN A O 1
ATOM 740 N N . CYS A 1 97 ? -5.821 3.966 -1.210 1.00 93.75 97 CYS A N 1
ATOM 741 C CA . CYS A 1 97 ? -4.931 2.809 -1.304 1.00 93.75 97 CYS A CA 1
ATOM 742 C C . CYS A 1 97 ? -4.118 2.838 -2.612 1.00 93.75 97 CYS A C 1
ATOM 744 O O . CYS A 1 97 ? -2.894 2.682 -2.584 1.00 93.75 97 CYS A O 1
ATOM 746 N N . ASP A 1 98 ? -4.791 3.077 -3.740 1.00 93.81 98 ASP A N 1
ATOM 747 C CA . ASP A 1 98 ? -4.185 3.098 -5.075 1.00 93.81 98 ASP A CA 1
ATOM 748 C C . ASP A 1 98 ? -3.277 4.309 -5.290 1.00 93.81 98 ASP A C 1
ATOM 750 O O . ASP A 1 98 ? -2.194 4.178 -5.863 1.00 93.81 98 ASP A O 1
ATOM 754 N N . ALA A 1 99 ? -3.671 5.476 -4.779 1.00 94.44 99 ALA A N 1
ATOM 755 C CA . ALA A 1 99 ? -2.875 6.695 -4.812 1.00 94.44 99 ALA A CA 1
ATOM 756 C C . ALA A 1 99 ? -1.557 6.508 -4.053 1.00 94.44 99 ALA A C 1
ATOM 758 O O . ALA A 1 99 ? -0.492 6.732 -4.625 1.00 94.44 99 ALA A O 1
ATOM 759 N N . ALA A 1 100 ? -1.604 6.005 -2.815 1.00 95.44 100 ALA A N 1
ATOM 760 C CA . ALA A 1 100 ? -0.392 5.750 -2.037 1.00 95.44 100 ALA A CA 1
ATOM 761 C C . ALA A 1 100 ? 0.510 4.691 -2.679 1.00 95.44 100 ALA A C 1
ATOM 763 O O . ALA A 1 100 ? 1.736 4.816 -2.640 1.00 95.44 100 ALA A O 1
ATOM 764 N N . PHE A 1 101 ? -0.070 3.661 -3.302 1.00 95.25 101 PHE A N 1
ATOM 765 C CA . PHE A 1 101 ? 0.698 2.701 -4.087 1.00 95.25 101 PHE A CA 1
ATOM 766 C C . PHE A 1 101 ? 1.403 3.376 -5.270 1.00 95.25 101 PHE A C 1
ATOM 768 O O . PHE A 1 101 ? 2.618 3.237 -5.415 1.00 95.25 101 PHE A O 1
ATOM 775 N N . ALA A 1 102 ? 0.671 4.139 -6.084 1.00 94.56 102 ALA A N 1
ATOM 776 C CA . ALA A 1 102 ? 1.216 4.820 -7.255 1.00 94.56 102 ALA A CA 1
ATOM 777 C C . ALA A 1 102 ? 2.319 5.822 -6.877 1.00 94.56 102 ALA A C 1
ATOM 779 O O . ALA A 1 102 ? 3.380 5.846 -7.503 1.00 94.56 102 ALA A O 1
ATOM 780 N N . GLU A 1 103 ? 2.105 6.605 -5.820 1.00 94.75 103 GLU A N 1
ATOM 781 C CA . GLU A 1 103 ? 3.088 7.546 -5.283 1.00 94.75 103 GLU A CA 1
ATOM 782 C C . GLU A 1 103 ? 4.334 6.824 -4.764 1.00 94.75 103 GLU A C 1
ATOM 784 O O . GLU A 1 103 ? 5.455 7.253 -5.044 1.00 94.75 103 GLU A O 1
ATOM 789 N N . ARG A 1 104 ? 4.172 5.685 -4.074 1.00 96.12 104 ARG A N 1
ATOM 790 C CA . ARG A 1 104 ? 5.307 4.889 -3.592 1.00 96.12 104 ARG A CA 1
ATOM 791 C C . ARG A 1 104 ? 6.103 4.269 -4.735 1.00 96.12 104 ARG A C 1
ATOM 793 O O . ARG A 1 104 ? 7.328 4.279 -4.675 1.00 96.12 104 ARG A O 1
ATOM 800 N N . ILE A 1 105 ? 5.442 3.758 -5.771 1.00 95.62 105 ILE A N 1
ATOM 801 C CA . ILE A 1 105 ? 6.114 3.236 -6.967 1.00 95.62 105 ILE A CA 1
ATOM 802 C C . ILE A 1 105 ? 6.875 4.347 -7.692 1.00 95.62 105 ILE A C 1
ATOM 804 O O . ILE A 1 105 ? 8.036 4.154 -8.046 1.00 95.62 105 ILE A O 1
ATOM 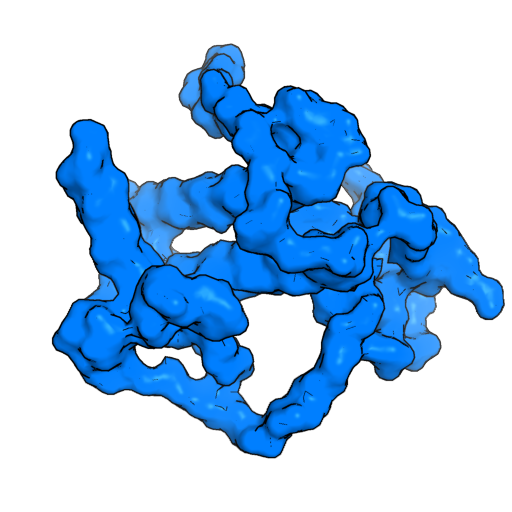808 N N . ALA A 1 106 ? 6.267 5.524 -7.860 1.00 94.00 106 ALA A N 1
ATOM 809 C CA . ALA A 1 106 ? 6.937 6.674 -8.461 1.00 94.00 106 ALA A CA 1
ATOM 810 C C . ALA A 1 106 ? 8.157 7.123 -7.640 1.00 94.00 106 ALA A C 1
ATOM 812 O O . ALA A 1 106 ? 9.203 7.423 -8.213 1.00 94.00 106 ALA A O 1
ATOM 813 N N . PHE A 1 107 ? 8.044 7.126 -6.308 1.00 94.94 107 PHE A N 1
ATOM 814 C CA . PHE A 1 107 ? 9.163 7.403 -5.412 1.00 94.94 107 PHE A CA 1
ATOM 815 C C . PHE A 1 107 ? 10.284 6.370 -5.562 1.00 94.94 107 PHE A C 1
ATOM 817 O O . PHE A 1 107 ? 11.439 6.751 -5.729 1.00 94.94 107 PHE A O 1
ATOM 824 N N . ASN A 1 108 ? 9.961 5.073 -5.532 1.00 96.50 108 ASN A N 1
ATOM 825 C CA . ASN A 1 108 ? 10.953 4.009 -5.685 1.00 96.50 108 ASN A CA 1
ATOM 826 C C . ASN A 1 108 ? 11.671 4.099 -7.041 1.00 96.50 108 ASN A C 1
ATOM 828 O O . ASN A 1 108 ? 12.888 3.940 -7.100 1.00 96.50 108 ASN A O 1
ATOM 832 N N . GLU A 1 109 ? 10.939 4.395 -8.119 1.00 95.06 109 GLU A N 1
ATOM 833 C CA . GLU A 1 109 ? 11.532 4.591 -9.443 1.00 95.06 109 GLU A CA 1
ATOM 834 C C . GLU A 1 109 ? 12.527 5.752 -9.438 1.00 95.06 109 GLU A C 1
ATOM 836 O O . GLU A 1 109 ? 13.650 5.586 -9.900 1.00 95.06 109 GLU A O 1
ATOM 841 N N . ASP A 1 110 ? 12.158 6.895 -8.853 1.00 95.12 110 ASP A N 1
ATOM 842 C CA . ASP A 1 110 ? 13.059 8.042 -8.714 1.00 95.12 110 ASP A CA 1
ATOM 843 C C . ASP A 1 110 ? 14.315 7.693 -7.897 1.00 95.12 110 ASP A C 1
ATOM 845 O O . ASP A 1 110 ? 15.432 8.028 -8.299 1.00 95.12 110 ASP A O 1
ATOM 849 N N . GLN A 1 111 ? 14.163 6.947 -6.796 1.00 96.56 111 GLN A N 1
ATOM 850 C CA . GLN A 1 111 ? 15.308 6.464 -6.018 1.00 96.56 111 GLN A CA 1
ATOM 851 C C . GLN A 1 111 ? 16.227 5.561 -6.852 1.00 96.56 111 GLN A C 1
ATOM 853 O O . GLN A 1 111 ? 17.452 5.712 -6.806 1.00 96.56 111 GLN A O 1
ATOM 858 N N . CYS A 1 112 ? 15.645 4.658 -7.641 1.00 96.25 112 CYS A N 1
ATOM 859 C CA . CYS A 1 112 ? 16.376 3.752 -8.517 1.00 96.25 112 CYS A CA 1
ATOM 860 C C . CYS A 1 112 ? 17.123 4.504 -9.632 1.00 96.25 112 CYS A C 1
ATOM 862 O O . CYS A 1 112 ? 18.316 4.280 -9.844 1.00 96.25 112 CYS A O 1
ATOM 864 N N . THR A 1 113 ? 16.450 5.414 -10.341 1.00 95.56 113 THR A N 1
ATOM 865 C CA . THR A 1 113 ? 16.997 6.040 -11.553 1.00 95.56 113 THR A CA 1
ATOM 866 C C . THR A 1 113 ? 17.852 7.266 -11.269 1.00 95.56 113 THR A C 1
ATOM 868 O O . THR A 1 113 ? 18.859 7.473 -11.944 1.00 95.56 113 THR A O 1
ATOM 871 N N . ASN A 1 114 ? 17.459 8.088 -10.293 1.00 95.75 114 ASN A N 1
ATOM 872 C CA . ASN A 1 114 ? 18.055 9.406 -10.069 1.00 95.75 114 ASN A CA 1
ATOM 873 C C . ASN A 1 114 ? 18.958 9.453 -8.832 1.00 95.75 114 ASN A C 1
ATOM 875 O O . ASN A 1 114 ? 19.896 10.249 -8.810 1.00 95.75 114 ASN A O 1
ATOM 879 N N . ASN A 1 115 ? 18.739 8.574 -7.848 1.00 92.81 115 ASN A N 1
ATOM 880 C CA . ASN A 1 115 ? 19.495 8.585 -6.587 1.00 92.81 115 ASN A CA 1
ATOM 881 C C . ASN A 1 115 ? 20.453 7.395 -6.425 1.00 92.81 115 ASN A C 1
ATOM 883 O O . ASN A 1 115 ? 21.049 7.224 -5.363 1.00 92.81 115 ASN A O 1
ATOM 887 N N . GLY A 1 116 ? 20.654 6.610 -7.488 1.00 92.06 116 GLY A N 1
ATOM 888 C CA . GLY A 1 116 ? 21.646 5.534 -7.524 1.00 92.06 116 GLY A CA 1
ATOM 889 C C . GLY A 1 116 ? 21.287 4.317 -6.674 1.00 92.06 116 GLY A C 1
ATOM 890 O O . GLY A 1 116 ? 22.198 3.611 -6.248 1.00 92.06 116 GLY A O 1
ATOM 891 N N . ASP A 1 117 ? 19.991 4.093 -6.432 1.00 94.75 117 ASP A N 1
ATOM 892 C CA . ASP A 1 117 ? 19.453 2.963 -5.668 1.00 94.75 117 ASP A CA 1
ATOM 893 C C . ASP A 1 117 ? 20.037 2.833 -4.245 1.00 94.75 117 ASP A C 1
ATOM 895 O O . ASP A 1 117 ? 20.744 1.870 -3.927 1.00 94.75 117 ASP A O 1
ATOM 899 N N . PRO A 1 118 ? 19.792 3.815 -3.358 1.00 93.88 118 PRO A N 1
ATOM 900 C CA . PRO A 1 118 ? 20.287 3.739 -1.993 1.00 93.88 118 PRO A CA 1
ATOM 901 C C . PRO A 1 118 ? 19.646 2.549 -1.272 1.00 93.88 118 PRO A C 1
ATOM 903 O O . PRO A 1 118 ? 18.430 2.465 -1.155 1.00 93.88 118 PRO A O 1
ATOM 906 N N . ILE A 1 119 ? 20.455 1.634 -0.737 1.00 93.75 119 ILE A N 1
ATOM 907 C CA . ILE A 1 119 ? 19.920 0.524 0.056 1.00 93.75 119 ILE A CA 1
ATOM 908 C C . ILE A 1 119 ? 19.413 1.060 1.397 1.00 93.75 119 ILE A C 1
ATOM 910 O O . ILE A 1 119 ? 20.200 1.543 2.212 1.00 93.75 119 ILE A O 1
ATOM 914 N N . ASP A 1 120 ? 18.114 0.912 1.646 1.00 92.69 120 ASP A N 1
ATOM 915 C CA . ASP A 1 120 ? 17.454 1.328 2.885 1.00 92.69 120 ASP A CA 1
ATOM 916 C C . ASP A 1 120 ? 16.775 0.132 3.555 1.00 92.69 120 ASP A C 1
ATOM 918 O O . ASP A 1 120 ? 16.148 -0.689 2.890 1.00 92.69 120 ASP A O 1
ATOM 922 N N . GLU A 1 121 ? 16.972 -0.024 4.864 1.00 92.25 121 GLU A N 1
ATOM 923 C CA . GLU A 1 121 ? 16.590 -1.225 5.628 1.00 92.25 121 GLU A CA 1
ATOM 924 C C . GLU A 1 121 ? 17.022 -2.557 4.965 1.00 92.25 121 GLU A C 1
ATOM 926 O O . GLU A 1 121 ? 16.372 -3.599 5.100 1.00 92.25 121 GLU A O 1
ATOM 931 N N . GLY A 1 122 ? 18.137 -2.535 4.224 1.00 93.06 122 GLY A N 1
ATOM 932 C CA . GLY A 1 122 ? 18.627 -3.690 3.467 1.00 93.06 122 GLY A CA 1
ATOM 933 C C . GLY A 1 122 ? 17.806 -4.027 2.216 1.00 93.06 122 GLY A C 1
ATOM 934 O O . GLY A 1 122 ? 17.886 -5.158 1.741 1.00 93.06 122 GLY A O 1
ATOM 935 N N . LYS A 1 123 ? 17.004 -3.088 1.700 1.00 94.38 123 LYS A N 1
ATOM 936 C CA . LYS A 1 123 ? 16.162 -3.236 0.505 1.00 94.38 123 LYS A CA 1
ATOM 937 C C . LYS A 1 123 ? 16.565 -2.244 -0.577 1.00 94.38 123 LYS A C 1
ATOM 939 O O . LYS A 1 123 ? 16.861 -1.089 -0.285 1.00 94.38 123 LYS A O 1
ATOM 944 N N . SER A 1 124 ? 16.548 -2.725 -1.815 1.00 96.75 124 SER A N 1
ATOM 945 C CA . SER A 1 124 ? 16.697 -1.910 -3.022 1.00 96.75 124 SER A CA 1
ATOM 946 C C . SER A 1 124 ? 15.367 -1.240 -3.385 1.00 96.75 124 SER A C 1
ATOM 948 O O . SER A 1 124 ? 14.287 -1.724 -3.023 1.00 96.75 124 SER A O 1
ATOM 950 N N . TYR A 1 125 ? 15.454 -0.106 -4.067 1.00 97.12 125 TYR A N 1
ATOM 951 C CA . TYR A 1 125 ? 14.349 0.588 -4.718 1.00 97.12 125 TYR A CA 1
ATOM 952 C C . TYR A 1 125 ? 14.181 0.173 -6.184 1.00 97.12 125 TYR A C 1
ATOM 954 O O . TYR A 1 125 ? 13.092 0.325 -6.741 1.00 97.12 125 TYR A O 1
ATOM 962 N N . CYS A 1 126 ? 15.223 -0.376 -6.807 1.00 96.56 126 CYS A N 1
ATOM 963 C CA 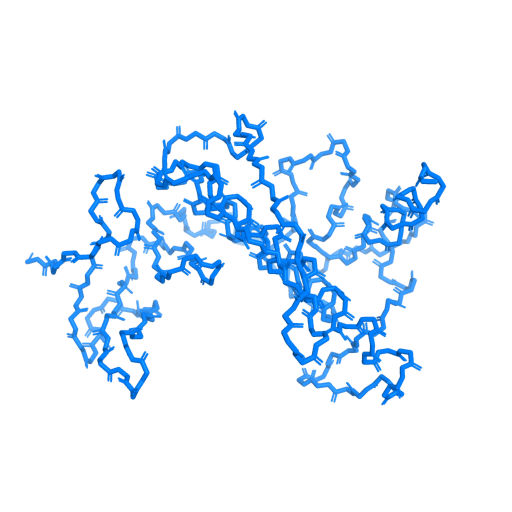. CYS A 1 126 ? 15.153 -0.911 -8.159 1.00 96.56 126 CYS A CA 1
ATOM 964 C C . CYS A 1 126 ? 14.426 -2.259 -8.220 1.00 96.56 126 CYS A C 1
ATOM 966 O O . CYS A 1 126 ? 14.528 -3.094 -7.326 1.00 96.56 126 CYS A O 1
ATOM 968 N N . ILE A 1 127 ? 13.730 -2.487 -9.335 1.00 94.44 127 ILE A N 1
ATOM 969 C CA . ILE A 1 127 ? 13.226 -3.814 -9.700 1.00 94.44 127 ILE A CA 1
ATOM 970 C C . ILE A 1 127 ? 14.415 -4.718 -10.052 1.00 94.44 127 ILE A C 1
ATOM 972 O O . ILE A 1 127 ? 15.243 -4.353 -10.888 1.00 94.44 127 ILE A O 1
ATOM 976 N N . ASP A 1 128 ? 14.465 -5.909 -9.458 1.00 94.94 128 ASP A N 1
ATOM 977 C CA . ASP A 1 128 ? 15.442 -6.953 -9.776 1.00 94.94 128 ASP A CA 1
ATOM 978 C C . ASP A 1 128 ? 14.742 -8.162 -10.408 1.00 94.94 128 ASP A C 1
ATOM 980 O O . ASP A 1 128 ? 13.991 -8.886 -9.755 1.00 94.94 128 ASP A O 1
ATOM 984 N N . GLU A 1 129 ? 15.020 -8.426 -11.686 1.00 94.88 129 GLU A N 1
ATOM 985 C CA . GLU A 1 129 ? 14.440 -9.556 -12.425 1.00 94.88 129 GLU A CA 1
ATOM 986 C C . GLU A 1 129 ? 14.741 -10.929 -11.797 1.00 94.88 129 GLU A C 1
ATOM 988 O O . GLU A 1 129 ? 14.043 -11.903 -12.085 1.00 94.88 129 GLU A O 1
ATOM 993 N N . SER A 1 130 ? 15.713 -11.029 -10.882 1.00 95.50 130 SER A N 1
ATOM 994 C CA . SER A 1 130 ? 15.917 -12.233 -10.068 1.00 95.50 130 SER A CA 1
ATOM 995 C C . SER A 1 130 ? 14.711 -12.575 -9.176 1.00 95.50 130 SER A C 1
ATOM 997 O O . SER A 1 130 ? 14.526 -13.743 -8.819 1.00 95.50 130 SER A O 1
ATOM 999 N N . PHE A 1 131 ? 13.852 -11.592 -8.878 1.00 94.19 131 PHE A N 1
ATOM 1000 C CA . PHE A 1 131 ? 12.602 -11.738 -8.129 1.00 94.19 131 PHE A CA 1
ATOM 1001 C C . PHE A 1 131 ? 11.352 -11.885 -9.014 1.00 94.19 131 PHE A C 1
ATOM 1003 O O . PHE A 1 131 ? 10.230 -11.916 -8.499 1.00 94.19 131 PHE A O 1
ATOM 1010 N N . ARG A 1 132 ? 11.507 -12.023 -10.337 1.00 94.62 132 ARG A N 1
ATOM 1011 C CA . ARG A 1 132 ? 10.395 -12.298 -11.258 1.00 94.62 132 ARG A CA 1
ATOM 1012 C C . ARG A 1 132 ? 9.844 -13.707 -11.024 1.00 94.62 132 ARG A C 1
ATOM 1014 O O . ARG A 1 132 ? 10.589 -14.694 -11.030 1.00 94.62 132 ARG A O 1
ATOM 1021 N N . THR A 1 133 ? 8.537 -13.825 -10.815 1.00 90.81 133 THR A N 1
ATOM 1022 C CA . THR A 1 133 ? 7.887 -15.114 -10.540 1.00 90.81 133 THR A CA 1
ATOM 1023 C C . THR A 1 133 ? 7.659 -15.917 -11.820 1.00 90.81 133 THR A C 1
ATOM 1025 O O . THR A 1 133 ? 7.772 -15.403 -12.935 1.00 90.81 133 THR A O 1
ATOM 1028 N N . ALA A 1 134 ? 7.291 -17.192 -11.668 1.00 89.62 134 ALA A N 1
ATOM 1029 C CA . ALA A 1 134 ? 7.011 -18.086 -12.793 1.00 89.62 134 ALA A CA 1
ATOM 1030 C C . ALA A 1 134 ? 5.930 -17.559 -13.756 1.00 89.62 134 ALA A C 1
ATOM 1032 O O . ALA A 1 134 ? 6.019 -17.796 -14.958 1.00 89.62 134 ALA A O 1
ATOM 1033 N N . THR A 1 135 ? 4.929 -16.821 -13.262 1.00 87.06 135 THR A N 1
ATOM 1034 C CA . THR A 1 135 ? 3.875 -16.243 -14.115 1.00 87.06 135 THR A CA 1
ATOM 1035 C C . THR A 1 135 ? 4.369 -15.071 -14.956 1.00 87.06 135 THR A C 1
ATOM 1037 O O . THR A 1 135 ? 3.823 -14.832 -16.026 1.00 87.06 135 THR A O 1
ATOM 1040 N N . GLY A 1 136 ? 5.426 -14.390 -14.511 1.00 87.88 136 GLY A N 1
ATOM 1041 C CA . GLY A 1 136 ? 6.113 -13.333 -15.254 1.00 87.88 136 GLY A CA 1
ATOM 1042 C C . GLY A 1 136 ? 7.296 -13.836 -16.085 1.00 87.88 136 GLY A C 1
ATOM 1043 O O . GLY A 1 136 ? 8.085 -13.026 -16.554 1.00 87.88 136 GLY A O 1
ATOM 1044 N N . GLY A 1 137 ? 7.466 -15.156 -16.232 1.00 90.88 137 GLY A N 1
ATOM 1045 C CA . GLY A 1 137 ? 8.569 -15.761 -16.989 1.00 90.88 137 GLY A CA 1
ATOM 1046 C C . GLY A 1 137 ? 9.881 -15.940 -16.216 1.00 90.88 137 GLY A C 1
ATOM 1047 O O . GLY A 1 137 ? 10.870 -16.374 -16.803 1.00 90.88 137 GLY A O 1
ATOM 1048 N N . GLY A 1 138 ? 9.905 -15.637 -14.917 1.00 92.25 138 GLY A N 1
ATOM 1049 C CA . GLY A 1 138 ? 11.059 -15.872 -14.051 1.00 92.25 138 GLY A CA 1
ATOM 1050 C C . GLY A 1 138 ? 11.009 -17.219 -13.323 1.00 92.25 138 GLY A C 1
ATOM 1051 O O . GLY A 1 138 ? 10.238 -18.118 -13.659 1.00 92.25 138 GLY A O 1
ATOM 1052 N N . SER A 1 139 ? 11.848 -17.372 -12.300 1.00 93.00 139 SER A N 1
ATOM 1053 C CA . SER A 1 139 ? 11.918 -18.588 -11.471 1.00 93.00 139 SER A CA 1
ATOM 1054 C C . SER A 1 139 ? 11.805 -18.308 -9.974 1.00 93.00 139 SER A C 1
ATOM 1056 O O . SER A 1 139 ? 11.966 -19.224 -9.163 1.00 93.00 139 SER A O 1
ATOM 1058 N N . PHE A 1 140 ? 11.566 -17.054 -9.586 1.00 91.38 140 PHE A N 1
ATOM 1059 C CA . PHE A 1 140 ? 11.491 -16.683 -8.185 1.00 91.38 140 PHE A CA 1
ATOM 1060 C C . PHE A 1 140 ? 10.303 -17.363 -7.509 1.00 91.38 140 PHE A C 1
ATOM 1062 O O . PHE A 1 140 ? 9.191 -17.414 -8.037 1.00 91.38 140 PHE A O 1
ATOM 1069 N N . THR A 1 141 ? 10.557 -17.887 -6.315 1.00 87.31 141 THR A N 1
ATOM 1070 C CA . THR A 1 141 ? 9.536 -18.466 -5.449 1.00 87.31 141 THR A CA 1
ATOM 1071 C C . THR A 1 141 ? 9.652 -17.814 -4.089 1.00 87.31 141 THR A C 1
ATOM 1073 O O . THR A 1 141 ? 10.724 -17.815 -3.482 1.00 87.31 141 THR A O 1
ATOM 1076 N N . CYS A 1 142 ? 8.535 -17.295 -3.592 1.00 82.75 142 CYS A N 1
ATOM 1077 C CA . CYS A 1 142 ? 8.491 -16.680 -2.279 1.00 82.75 142 CYS A CA 1
ATOM 1078 C C . CYS A 1 142 ? 8.914 -17.654 -1.187 1.00 82.75 142 CYS A C 1
ATOM 1080 O O . CYS A 1 142 ? 8.330 -18.741 -1.088 1.00 82.75 142 CYS A O 1
ATOM 1082 N N . PRO A 1 143 ? 9.884 -17.274 -0.339 1.00 79.31 143 PRO A N 1
ATOM 1083 C CA . PRO A 1 143 ? 10.253 -18.087 0.802 1.00 79.31 143 PRO A CA 1
ATOM 1084 C C . PRO A 1 143 ? 9.040 -18.203 1.716 1.00 79.31 143 PRO A C 1
ATOM 1086 O O . PRO A 1 143 ? 8.663 -17.229 2.367 1.00 79.31 143 PRO A O 1
ATOM 1089 N N . GLN A 1 144 ? 8.427 -19.386 1.781 1.00 65.88 144 GLN A N 1
ATOM 1090 C CA . GLN A 1 144 ? 7.331 -19.605 2.713 1.00 65.88 144 GLN A CA 1
ATOM 1091 C C . GLN A 1 144 ? 7.854 -19.369 4.129 1.00 65.88 144 GLN A C 1
ATOM 1093 O O . GLN A 1 144 ? 8.657 -20.147 4.649 1.00 65.88 144 GLN A O 1
ATOM 1098 N N . ARG A 1 145 ? 7.389 -18.297 4.778 1.00 58.47 145 ARG A N 1
ATOM 1099 C CA . ARG A 1 145 ? 7.408 -18.268 6.240 1.00 58.47 145 ARG A CA 1
ATOM 1100 C C . ARG A 1 145 ? 6.537 -19.443 6.666 1.00 58.47 145 ARG A C 1
ATOM 1102 O O . ARG A 1 145 ? 5.451 -19.606 6.116 1.00 58.47 145 ARG A O 1
ATOM 1109 N N . GLY A 1 146 ? 7.104 -20.321 7.499 1.00 47.16 146 GLY A N 1
ATOM 1110 C CA . GLY A 1 146 ? 6.598 -21.672 7.751 1.00 47.16 146 GLY A CA 1
ATOM 1111 C C . GLY A 1 146 ? 5.087 -21.724 7.958 1.00 47.16 146 GLY A C 1
ATOM 1112 O O . GLY A 1 146 ? 4.513 -20.735 8.386 1.00 47.16 146 GLY A O 1
ATOM 1113 N N . ASN A 1 147 ? 4.495 -22.880 7.636 1.00 40.97 147 ASN A N 1
ATOM 1114 C CA . ASN A 1 147 ? 3.068 -23.244 7.620 1.00 40.97 147 ASN A CA 1
ATOM 1115 C C . ASN A 1 147 ? 2.201 -22.838 8.842 1.00 40.97 147 ASN A C 1
ATOM 1117 O O . ASN A 1 147 ? 1.404 -23.646 9.314 1.00 40.97 147 ASN A O 1
ATOM 1121 N N . ASP A 1 148 ? 2.239 -21.600 9.320 1.00 42.91 148 ASP A N 1
ATOM 1122 C CA . ASP A 1 148 ? 1.149 -21.003 10.071 1.00 42.91 148 ASP A CA 1
ATOM 1123 C C . ASP A 1 148 ? 0.065 -20.651 9.053 1.00 42.91 148 ASP A C 1
ATOM 1125 O O . ASP A 1 148 ? -0.208 -19.503 8.708 1.00 42.91 148 ASP A O 1
ATOM 1129 N N . LYS A 1 149 ? -0.619 -21.707 8.598 1.00 41.50 149 LYS A N 1
ATOM 1130 C CA . LYS A 1 149 ? -1.953 -21.634 7.984 1.00 41.50 149 LYS A CA 1
ATOM 1131 C C . LYS A 1 149 ? -2.998 -21.029 8.940 1.00 41.50 149 LYS A C 1
ATOM 1133 O O . LYS A 1 149 ? -4.173 -20.961 8.607 1.00 41.50 149 LYS A O 1
ATOM 1138 N N . THR A 1 150 ? -2.563 -20.605 10.120 1.00 44.09 150 THR A N 1
ATOM 1139 C CA . THR A 1 150 ? -3.303 -19.928 11.173 1.00 44.09 150 THR A CA 1
ATOM 1140 C C . THR A 1 150 ? -2.721 -18.545 11.443 1.00 44.09 150 THR A C 1
ATOM 1142 O O . THR A 1 150 ? -2.699 -18.124 12.597 1.00 44.09 150 THR A O 1
ATOM 1145 N N . SER A 1 151 ? -2.243 -17.813 10.421 1.00 49.25 151 SER A N 1
ATOM 1146 C CA . SER A 1 151 ? -2.150 -16.356 10.576 1.00 49.25 151 SER A CA 1
ATOM 1147 C C . SER A 1 151 ? -3.541 -15.906 11.025 1.00 49.25 151 SER A C 1
ATOM 1149 O O . SER A 1 151 ? -4.501 -16.147 10.285 1.00 49.25 151 SER A O 1
ATOM 1151 N N . PRO A 1 152 ? -3.692 -15.428 12.272 1.00 56.75 152 PRO A N 1
ATOM 1152 C CA . PRO A 1 152 ? -5.004 -15.318 12.877 1.00 56.75 152 PRO A CA 1
ATOM 1153 C C . PRO A 1 152 ? -5.845 -14.393 12.011 1.00 56.75 152 PRO A C 1
ATOM 1155 O O . PRO A 1 152 ? -5.344 -13.366 11.538 1.00 56.75 152 PRO A O 1
ATOM 1158 N N . MET A 1 153 ? -7.080 -14.822 11.737 1.00 62.94 153 MET A N 1
ATOM 1159 C CA . MET A 1 153 ? -7.965 -14.118 10.819 1.00 62.94 153 MET A CA 1
ATOM 1160 C C . MET A 1 153 ? -8.039 -12.662 11.272 1.00 62.94 153 MET A C 1
ATOM 1162 O O . MET A 1 153 ? -8.292 -12.364 12.442 1.00 62.94 153 MET A O 1
ATOM 1166 N N . LYS A 1 154 ? -7.676 -11.758 10.366 1.00 78.44 154 LYS A N 1
ATOM 1167 C CA . LYS A 1 154 ? -7.751 -10.331 10.641 1.00 78.44 154 LYS A CA 1
ATOM 1168 C C . LYS A 1 154 ? -9.215 -9.960 10.525 1.00 78.44 154 LYS A C 1
ATOM 1170 O O . LYS A 1 154 ? -9.785 -10.073 9.447 1.00 78.44 154 LYS A O 1
ATOM 1175 N N . GLU A 1 155 ? -9.806 -9.593 11.649 1.00 83.56 155 GLU A N 1
ATOM 1176 C C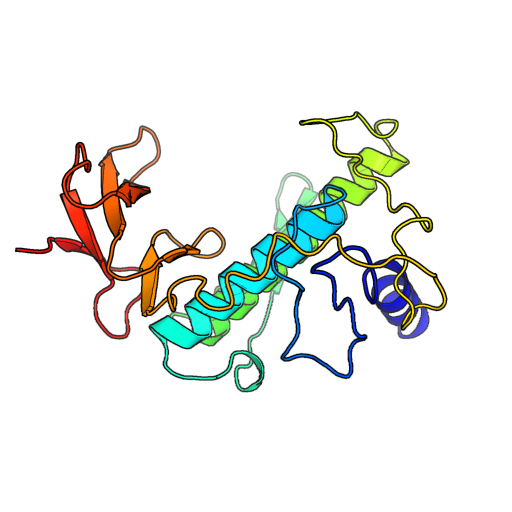A . GLU A 1 155 ? -11.241 -9.317 11.757 1.00 83.56 155 GLU A CA 1
ATOM 1177 C C . GLU A 1 155 ? -11.519 -7.827 11.955 1.00 83.56 155 GLU A C 1
ATOM 1179 O O . GLU A 1 155 ? -12.644 -7.383 11.759 1.00 83.56 155 GLU A O 1
ATOM 1184 N N . LYS A 1 156 ? -10.498 -7.053 12.344 1.00 90.12 156 LYS A N 1
ATOM 1185 C CA . LYS A 1 156 ? -10.599 -5.617 12.615 1.00 90.12 156 LYS A CA 1
ATOM 1186 C C . LYS A 1 156 ? -9.439 -4.866 11.979 1.00 90.12 156 LYS A C 1
ATOM 1188 O O . LYS A 1 156 ? -8.407 -5.463 11.658 1.00 90.12 156 LYS A O 1
ATOM 1193 N N . CYS A 1 157 ? -9.598 -3.556 11.827 1.00 92.50 157 CYS A N 1
ATOM 1194 C CA . CYS A 1 157 ? -8.606 -2.674 11.229 1.00 92.50 157 CYS A CA 1
ATOM 1195 C C . CYS A 1 157 ? -8.300 -1.459 12.105 1.00 92.50 157 CYS A C 1
ATOM 1197 O O . CYS A 1 157 ? -9.156 -0.967 12.832 1.00 92.50 157 CYS A O 1
ATOM 1199 N N . CYS A 1 158 ? -7.039 -1.030 12.068 1.00 93.38 158 CYS A N 1
ATOM 1200 C CA . CYS A 1 158 ? -6.473 0.018 12.914 1.00 93.38 158 CYS A CA 1
ATOM 1201 C C . CYS A 1 158 ? -5.656 0.995 12.061 1.00 93.38 158 CYS A C 1
ATOM 1203 O O . CYS A 1 158 ? -4.990 0.565 11.118 1.00 93.38 158 CYS A O 1
ATOM 1205 N N . GLY A 1 159 ? -5.673 2.286 12.389 1.00 92.25 159 GLY A N 1
ATOM 1206 C CA . GLY A 1 159 ? -5.103 3.364 11.576 1.00 92.25 159 GLY A CA 1
ATOM 1207 C C . GLY A 1 159 ? -6.113 4.097 10.694 1.00 92.25 159 GLY A C 1
ATOM 1208 O O . GLY A 1 159 ? -7.319 3.845 10.739 1.00 92.25 159 GLY A O 1
ATOM 1209 N N . ILE A 1 160 ? -5.594 5.022 9.896 1.00 90.50 160 ILE A N 1
ATOM 1210 C CA . ILE A 1 160 ? -6.342 5.827 8.926 1.00 90.50 160 ILE A CA 1
ATOM 1211 C C . ILE A 1 160 ? -5.895 5.385 7.530 1.00 90.50 160 ILE A C 1
ATOM 1213 O O . ILE A 1 160 ? -4.772 4.911 7.368 1.00 90.50 160 ILE A O 1
ATOM 1217 N N . TYR A 1 161 ? -6.782 5.450 6.540 1.00 91.12 161 TYR A N 1
ATOM 1218 C CA . TYR A 1 161 ? -6.399 5.166 5.159 1.00 91.12 161 TYR A CA 1
ATOM 1219 C C . TYR A 1 161 ? -5.394 6.204 4.642 1.00 91.12 161 TYR A C 1
ATOM 1221 O O . TYR A 1 161 ? -5.565 7.388 4.938 1.00 91.12 161 TYR A O 1
ATOM 1229 N N . PRO A 1 162 ? -4.386 5.782 3.854 1.00 92.69 162 PRO A N 1
ATOM 1230 C CA . PRO A 1 162 ? -4.127 4.418 3.351 1.00 92.69 162 PRO A CA 1
ATOM 1231 C C . PRO A 1 162 ? -3.236 3.523 4.247 1.00 92.69 162 PRO A C 1
ATOM 1233 O O . PRO A 1 162 ? -2.996 2.346 3.952 1.00 92.69 162 PRO A O 1
ATOM 1236 N N . GLU A 1 163 ? -2.747 4.025 5.379 1.00 91.50 163 GLU A N 1
ATOM 1237 C CA . GLU A 1 163 ? -1.868 3.290 6.299 1.00 91.50 163 GLU A CA 1
ATOM 1238 C C . GLU A 1 163 ? -2.611 2.309 7.214 1.00 91.50 163 GLU A C 1
ATOM 1240 O O . GLU A 1 163 ? -1.981 1.617 8.013 1.00 91.50 163 GLU A O 1
ATOM 1245 N N . ARG A 1 164 ? -3.933 2.193 7.084 1.00 90.56 164 ARG A N 1
ATOM 1246 C CA . ARG A 1 164 ? -4.772 1.295 7.880 1.00 90.56 164 ARG A CA 1
ATOM 1247 C C . ARG A 1 164 ? -4.334 -0.165 7.719 1.00 90.56 164 ARG A C 1
ATOM 1249 O O . ARG A 1 164 ? -3.995 -0.625 6.624 1.00 90.56 164 ARG A O 1
ATOM 1256 N N . ARG A 1 165 ? -4.287 -0.914 8.826 1.00 91.12 165 ARG A N 1
ATOM 1257 C CA . ARG A 1 165 ? -3.799 -2.302 8.878 1.00 91.12 165 ARG A CA 1
ATOM 1258 C C . ARG A 1 165 ? -4.749 -3.210 9.646 1.00 91.12 165 ARG A C 1
ATOM 1260 O O . ARG A 1 165 ? -5.185 -2.893 10.749 1.00 91.12 165 ARG A O 1
ATOM 1267 N N . GLY A 1 166 ? -4.995 -4.387 9.073 1.00 90.25 166 GLY A N 1
ATOM 1268 C CA . GLY A 1 166 ? -5.798 -5.420 9.715 1.00 90.25 166 GLY A CA 1
ATOM 1269 C C . GLY A 1 166 ? -5.043 -6.123 10.843 1.00 90.25 166 GLY A C 1
ATOM 1270 O O . GLY A 1 166 ? -3.858 -6.457 10.691 1.00 90.25 166 GLY A O 1
ATOM 1271 N N . TYR A 1 167 ? -5.748 -6.403 11.935 1.00 89.69 167 TYR A N 1
ATOM 1272 C CA . TYR A 1 167 ? -5.256 -7.101 13.116 1.00 89.69 167 TYR A CA 1
ATOM 1273 C C . TYR A 1 167 ? -6.232 -8.193 13.574 1.00 89.69 167 TYR A C 1
ATOM 1275 O O . TYR A 1 167 ? -7.415 -8.197 13.234 1.00 89.69 167 TYR A O 1
ATOM 1283 N N . ALA A 1 168 ? -5.697 -9.164 14.311 1.00 87.31 168 ALA A N 1
ATOM 1284 C CA . ALA A 1 168 ? -6.478 -10.243 14.903 1.00 87.31 168 ALA A CA 1
ATOM 1285 C C . ALA A 1 168 ? -7.068 -9.822 16.251 1.00 87.31 168 ALA A C 1
ATOM 1287 O O . ALA A 1 168 ? -6.490 -8.988 16.938 1.00 87.31 168 ALA A O 1
ATOM 1288 N N . VAL A 1 169 ? -8.131 -10.494 16.692 1.00 84.19 169 VAL A N 1
ATOM 1289 C CA . VAL A 1 169 ? -8.810 -10.238 17.980 1.00 84.19 169 VAL A CA 1
ATOM 1290 C C . VAL A 1 169 ? -7.926 -10.389 19.227 1.00 84.19 169 VAL A C 1
ATOM 1292 O O . VAL A 1 169 ? -8.302 -9.958 20.308 1.00 84.19 169 VAL A O 1
ATOM 1295 N N . THR A 1 170 ? -6.740 -10.991 19.102 1.00 86.94 170 THR A N 1
ATOM 1296 C CA . THR A 1 170 ? -5.737 -11.086 20.180 1.00 86.94 170 THR A CA 1
ATOM 1297 C C . THR A 1 170 ? -4.879 -9.824 20.330 1.00 86.94 170 THR A C 1
ATOM 1299 O O . THR A 1 170 ? -3.967 -9.776 21.163 1.00 86.94 170 THR A O 1
ATOM 1302 N N . LYS A 1 171 ? -5.123 -8.820 19.487 1.00 92.25 171 LYS A N 1
ATOM 1303 C CA . LYS A 1 171 ? -4.443 -7.529 19.451 1.00 92.25 171 LYS A CA 1
ATOM 1304 C C . LYS A 1 171 ? -5.458 -6.408 19.643 1.00 92.25 171 LYS A C 1
ATOM 1306 O O . LYS A 1 171 ? -6.649 -6.587 19.410 1.00 92.25 171 LYS A O 1
ATOM 1311 N N . GLU A 1 172 ? -4.954 -5.249 20.030 1.00 94.38 172 GLU A N 1
ATOM 1312 C CA . GLU A 1 172 ? -5.733 -4.035 20.266 1.00 94.38 172 GLU A CA 1
ATOM 1313 C C . GLU A 1 172 ? -5.266 -2.929 19.319 1.00 94.38 172 GLU A C 1
ATOM 1315 O O . GLU A 1 172 ? -4.078 -2.853 18.992 1.00 94.38 172 GLU A O 1
ATOM 1320 N N . CYS A 1 173 ? -6.189 -2.061 18.900 1.00 95.06 173 CYS A N 1
ATOM 1321 C CA . CYS A 1 173 ? -5.837 -0.799 18.263 1.00 95.06 173 CYS A CA 1
ATOM 1322 C C . CYS A 1 173 ? -5.667 0.259 19.354 1.00 95.06 173 CYS A C 1
ATOM 1324 O O . CYS A 1 173 ? -6.612 0.600 20.059 1.00 95.06 173 CYS A O 1
ATOM 1326 N N . CYS A 1 174 ? -4.441 0.736 19.525 1.00 95.62 174 CYS A N 1
ATOM 1327 C CA . CYS A 1 174 ? -4.073 1.693 20.552 1.00 95.62 174 CYS A CA 1
ATOM 1328 C C . CYS A 1 174 ? -3.939 3.085 19.944 1.00 95.62 174 CYS A C 1
ATOM 1330 O O . CYS A 1 174 ? -3.056 3.304 19.111 1.00 95.62 174 CYS A O 1
ATOM 1332 N N . GLN A 1 175 ? -4.795 4.007 20.374 1.00 95.06 175 GLN A N 1
ATOM 1333 C CA . GLN A 1 175 ? -4.724 5.419 20.028 1.00 95.06 175 GLN A CA 1
ATOM 1334 C C . GLN A 1 175 ? -3.894 6.174 21.067 1.00 95.06 175 GLN A C 1
ATOM 1336 O O . GLN A 1 175 ? -4.184 6.142 22.268 1.00 95.06 175 GLN A O 1
ATOM 1341 N N . THR A 1 176 ? -2.878 6.889 20.594 1.00 93.50 176 THR A N 1
ATOM 1342 C CA . THR A 1 176 ? -2.070 7.818 21.387 1.00 93.50 176 THR A CA 1
ATOM 1343 C C . THR A 1 176 ? -2.046 9.196 20.731 1.00 93.50 176 THR A C 1
ATOM 1345 O O . THR A 1 176 ? -2.165 9.326 19.514 1.00 93.50 176 THR A O 1
ATOM 1348 N N . ASN A 1 177 ? -1.873 10.245 21.536 1.00 88.31 177 ASN A N 1
ATOM 1349 C CA . ASN A 1 177 ? -1.775 11.609 21.019 1.00 88.31 177 ASN A CA 1
ATOM 1350 C C . ASN A 1 177 ? -0.363 11.860 20.474 1.00 88.31 177 ASN A C 1
ATOM 1352 O O . ASN A 1 177 ? 0.611 11.855 21.230 1.00 88.31 177 ASN A O 1
ATOM 1356 N N . GLY A 1 178 ? -0.254 12.104 19.171 1.00 80.38 178 GLY A N 1
ATOM 1357 C CA . GLY A 1 178 ? 0.970 12.537 18.507 1.00 80.38 178 GLY A CA 1
ATOM 1358 C C . GLY A 1 178 ? 1.057 14.053 18.339 1.00 80.38 178 GLY A C 1
ATOM 1359 O O . GLY A 1 178 ? 0.079 14.784 18.479 1.00 80.38 178 GLY A O 1
ATOM 1360 N N . ALA A 1 179 ? 2.244 14.539 17.971 1.00 78.06 179 ALA A N 1
ATOM 1361 C CA . ALA A 1 179 ? 2.471 15.962 17.695 1.00 78.06 179 ALA A CA 1
ATOM 1362 C C . ALA A 1 179 ? 1.688 16.487 16.472 1.00 78.06 179 ALA A C 1
ATOM 1364 O O . ALA A 1 179 ? 1.469 17.690 16.359 1.00 78.06 179 ALA A O 1
ATOM 1365 N N . MET A 1 180 ? 1.285 15.594 15.561 1.00 76.50 180 MET A N 1
ATOM 1366 C CA . MET A 1 180 ? 0.586 15.913 14.308 1.00 76.50 180 MET A CA 1
ATOM 1367 C C . MET A 1 180 ? -0.844 15.349 14.255 1.00 76.50 180 MET A C 1
ATOM 1369 O O . MET A 1 180 ? -1.448 15.324 13.188 1.00 76.50 180 MET A O 1
ATOM 1373 N N . GLY A 1 181 ? -1.385 14.901 15.391 1.00 83.75 181 GLY A N 1
ATOM 1374 C CA . GLY A 1 181 ? -2.692 14.249 15.477 1.00 83.75 181 GLY A CA 1
ATOM 1375 C C . GLY A 1 181 ? -2.613 12.870 16.124 1.00 83.75 181 GLY A C 1
ATOM 1376 O O . GLY A 1 181 ? -1.590 12.500 16.702 1.00 83.75 181 GLY A O 1
ATOM 1377 N N . ASP A 1 182 ? -3.710 12.126 16.038 1.00 88.38 182 ASP A N 1
ATOM 1378 C CA . ASP A 1 182 ? -3.818 10.785 16.606 1.00 88.38 182 ASP A CA 1
ATOM 1379 C C . ASP A 1 182 ? -2.891 9.788 15.901 1.00 88.38 182 ASP A C 1
ATOM 1381 O O . ASP A 1 182 ? -2.809 9.737 14.673 1.00 88.38 182 ASP A O 1
ATOM 1385 N N . ILE A 1 183 ? -2.203 8.968 16.693 1.00 91.19 183 ILE A N 1
ATOM 1386 C CA . ILE A 1 183 ? -1.359 7.870 16.226 1.00 91.19 183 ILE A CA 1
ATOM 1387 C C . ILE A 1 183 ? -2.028 6.564 16.634 1.00 91.19 183 ILE A C 1
ATOM 1389 O O . ILE A 1 183 ? -2.357 6.360 17.802 1.00 91.19 183 ILE A O 1
ATOM 1393 N N . PHE A 1 184 ? -2.175 5.651 15.678 1.00 93.31 184 PHE A N 1
ATOM 1394 C CA . PHE A 1 184 ? -2.798 4.351 15.894 1.00 93.31 184 PHE A CA 1
ATOM 1395 C C . PHE A 1 184 ? -1.767 3.239 15.746 1.00 93.31 184 PHE A C 1
ATOM 1397 O O . PHE A 1 184 ? -1.120 3.113 14.706 1.00 93.31 184 PHE A O 1
ATOM 1404 N N . ASN A 1 185 ? -1.632 2.405 16.773 1.00 93.81 185 ASN A N 1
ATOM 1405 C CA . ASN A 1 185 ? -0.701 1.284 16.783 1.00 93.81 185 ASN A CA 1
ATOM 1406 C C . ASN A 1 185 ? -1.417 -0.015 17.129 1.00 93.81 185 ASN A C 1
ATOM 1408 O O . ASN A 1 185 ? -2.190 -0.075 18.081 1.00 93.81 185 ASN A O 1
ATOM 1412 N N . ILE A 1 186 ? -1.105 -1.084 16.399 1.00 93.69 186 ILE A N 1
ATOM 1413 C CA . ILE A 1 186 ? -1.568 -2.425 16.756 1.00 93.69 186 ILE A CA 1
ATOM 1414 C C . ILE A 1 186 ? -0.639 -2.972 17.837 1.00 93.69 186 ILE A C 1
ATOM 1416 O O . ILE A 1 186 ? 0.548 -3.197 17.591 1.00 93.69 186 ILE A O 1
ATOM 1420 N N . VAL A 1 187 ? -1.184 -3.222 19.020 1.00 94.06 187 VAL A N 1
ATOM 1421 C CA . VAL A 1 187 ? -0.428 -3.683 20.190 1.00 94.06 187 VAL A CA 1
ATOM 1422 C C . VAL A 1 187 ? -0.970 -5.011 20.708 1.00 94.06 187 VAL A C 1
ATOM 1424 O O . VAL A 1 187 ? -2.038 -5.475 20.308 1.00 94.06 187 VAL A O 1
ATOM 1427 N N . SER A 1 188 ? -0.198 -5.684 21.560 1.00 92.69 188 SER A N 1
ATOM 1428 C CA . SER A 1 188 ? -0.713 -6.852 22.278 1.00 92.69 188 SER A CA 1
ATOM 1429 C C . SER A 1 188 ? -1.804 -6.423 23.253 1.00 92.69 188 SER A C 1
ATOM 1431 O O . SER A 1 188 ? -1.727 -5.332 23.810 1.00 92.69 188 SER A O 1
ATOM 1433 N N . ALA A 1 189 ? -2.792 -7.291 23.474 1.00 89.69 189 ALA A N 1
ATOM 1434 C CA . ALA A 1 189 ? -3.861 -6.990 24.414 1.00 89.69 189 ALA A CA 1
ATOM 1435 C C . ALA A 1 189 ? -3.309 -6.611 25.802 1.00 89.69 189 ALA A C 1
ATOM 1437 O O . ALA A 1 189 ? -2.426 -7.299 26.328 1.00 89.69 189 ALA A O 1
ATOM 1438 N N . GLY A 1 190 ? -3.800 -5.508 26.369 1.00 90.88 190 GLY A N 1
ATOM 1439 C CA . GLY A 1 190 ? -3.376 -4.979 27.666 1.00 90.88 190 GLY A CA 1
ATOM 1440 C C . GLY A 1 190 ? -2.021 -4.262 27.677 1.00 90.88 190 GLY A C 1
ATOM 1441 O O . GLY A 1 190 ? -1.523 -3.948 28.756 1.00 90.88 190 GLY A O 1
ATOM 1442 N N . THR A 1 191 ? -1.404 -4.004 26.517 1.00 94.50 191 THR A N 1
ATOM 1443 C CA . THR A 1 191 ? -0.135 -3.251 26.427 1.00 94.50 191 THR A CA 1
ATOM 1444 C C . THR A 1 191 ? -0.298 -1.862 25.814 1.00 94.50 191 THR A C 1
ATOM 1446 O O . THR A 1 191 ? 0.701 -1.236 25.467 1.00 94.50 191 THR A O 1
ATOM 1449 N N . CYS A 1 192 ? -1.532 -1.397 25.612 1.00 94.75 192 CYS A N 1
ATOM 1450 C CA . CYS A 1 192 ? -1.788 -0.050 25.117 1.00 94.75 192 CYS A CA 1
ATOM 1451 C C . CYS A 1 192 ? -1.459 0.998 26.192 1.00 94.75 192 CYS A C 1
ATOM 1453 O O . CYS A 1 192 ? -2.072 1.009 27.254 1.00 94.75 192 CYS A O 1
ATOM 1455 N N . ASP A 1 193 ? -0.517 1.896 25.893 1.00 92.50 193 ASP A N 1
ATOM 1456 C CA . ASP A 1 193 ? -0.148 3.055 26.729 1.00 92.50 193 ASP A CA 1
ATOM 1457 C C . ASP A 1 193 ? -0.974 4.306 26.357 1.00 92.50 193 ASP A C 1
ATOM 1459 O O . ASP A 1 193 ? -0.487 5.431 26.272 1.00 92.50 193 ASP A O 1
ATOM 1463 N N . GLY A 1 194 ? -2.242 4.084 26.018 1.00 92.75 194 GLY A N 1
ATOM 1464 C CA . GLY A 1 194 ? -3.147 5.078 25.457 1.00 92.75 194 GLY A CA 1
ATOM 1465 C C . GLY A 1 194 ? -4.594 4.634 25.610 1.00 92.75 194 GLY A C 1
ATOM 1466 O O . GLY A 1 194 ? -4.952 3.983 26.590 1.00 92.75 194 GLY A O 1
ATOM 1467 N N . THR A 1 195 ? -5.429 4.970 24.631 1.00 95.38 195 THR A N 1
ATOM 1468 C CA . THR A 1 195 ? -6.824 4.520 24.608 1.00 95.38 195 THR A CA 1
ATOM 1469 C C . THR A 1 195 ? -6.951 3.342 23.658 1.00 95.38 195 THR A C 1
ATOM 1471 O O . THR A 1 195 ? -6.601 3.452 22.483 1.00 95.38 195 THR A O 1
ATOM 1474 N N . VAL A 1 196 ? -7.447 2.209 24.153 1.00 96.19 196 VAL A N 1
ATOM 1475 C CA . VAL A 1 196 ? -7.853 1.109 23.274 1.00 96.19 196 VAL A CA 1
AT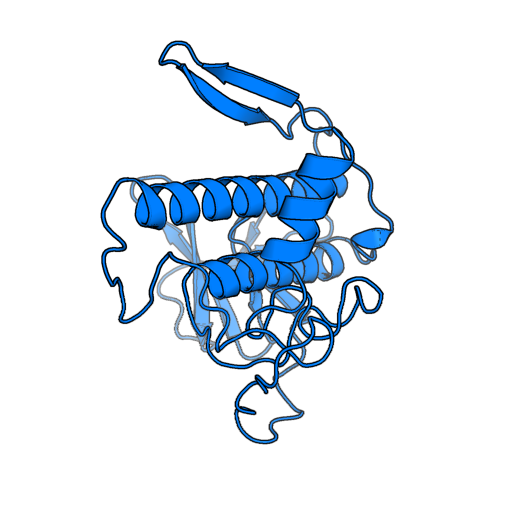OM 1476 C C . VAL A 1 196 ? -9.118 1.546 22.553 1.00 96.19 196 VAL A C 1
ATOM 1478 O O . VAL A 1 196 ? -10.100 1.923 23.193 1.00 96.19 196 VAL A O 1
ATOM 1481 N N . VAL A 1 197 ? -9.084 1.520 21.228 1.00 95.00 197 VAL A N 1
ATOM 1482 C CA . VAL A 1 197 ? -10.170 2.004 20.381 1.00 95.00 197 VAL A CA 1
ATOM 1483 C C . VAL A 1 197 ? -10.558 0.988 19.323 1.00 95.00 197 VAL A C 1
ATOM 1485 O O . VAL A 1 197 ? -9.770 0.129 18.933 1.00 95.00 197 VAL A O 1
ATOM 1488 N N . GLU A 1 198 ? -11.778 1.114 18.826 1.00 92.75 198 GLU A N 1
ATOM 1489 C CA . GLU A 1 198 ? -12.272 0.393 17.659 1.00 92.75 198 GLU A CA 1
ATOM 1490 C C . GLU A 1 198 ? -12.967 1.367 16.717 1.00 92.75 198 GLU A C 1
ATOM 1492 O O . GLU A 1 198 ? -13.543 2.362 17.158 1.00 92.75 198 GLU A O 1
ATOM 1497 N N . SER A 1 199 ? -12.891 1.106 15.413 1.00 88.31 199 SER A N 1
ATOM 1498 C CA . SER A 1 199 ? -13.607 1.932 14.446 1.00 88.31 199 SER A CA 1
ATOM 1499 C C . SER A 1 199 ? -15.113 1.772 14.606 1.00 88.31 199 SER A C 1
ATOM 1501 O O . SER A 1 199 ? -15.609 0.657 14.788 1.00 88.31 199 SER A O 1
ATOM 1503 N N . GLU A 1 200 ? -15.840 2.875 14.483 1.00 84.81 200 GLU A N 1
ATOM 1504 C CA . GLU A 1 200 ? -17.294 2.857 14.445 1.00 84.81 200 GLU A CA 1
ATOM 1505 C C . GLU A 1 200 ? -17.795 1.967 13.293 1.00 84.81 200 GLU A C 1
ATOM 1507 O O . GLU A 1 200 ? -17.259 2.031 12.180 1.00 84.81 200 GLU A O 1
ATOM 1512 N N . PRO A 1 201 ? -18.834 1.141 13.515 1.00 77.06 201 PRO A N 1
ATOM 1513 C CA . PRO A 1 201 ? -19.410 0.325 12.454 1.00 77.06 201 PRO A CA 1
ATOM 1514 C C . PRO A 1 201 ? -19.832 1.175 11.249 1.00 77.06 201 PRO A C 1
ATOM 1516 O O . PRO A 1 201 ? -20.658 2.077 11.378 1.00 77.06 201 PRO A O 1
ATOM 1519 N N . GLY A 1 202 ? -19.274 0.874 10.075 1.00 72.62 202 GLY A N 1
ATOM 1520 C CA . GLY A 1 202 ? -19.552 1.604 8.834 1.00 72.62 202 GLY A CA 1
ATOM 1521 C C . GLY A 1 202 ? -18.888 2.981 8.724 1.00 72.62 202 GLY A C 1
ATOM 1522 O O . GLY A 1 202 ? -19.153 3.690 7.759 1.00 72.62 202 GLY A O 1
ATOM 1523 N N . ASN A 1 203 ? -18.033 3.368 9.677 1.00 79.88 203 ASN A N 1
ATOM 1524 C CA . ASN A 1 203 ? -17.271 4.612 9.625 1.00 79.88 203 ASN A CA 1
ATOM 1525 C C . ASN A 1 203 ? -15.814 4.371 10.067 1.00 79.88 203 ASN A C 1
ATOM 1527 O O . ASN A 1 203 ? -15.472 4.575 11.234 1.00 79.88 203 ASN A O 1
ATOM 1531 N N . PRO A 1 204 ? -14.918 3.972 9.145 1.00 81.31 204 PRO A N 1
ATOM 1532 C CA . PRO A 1 204 ? -13.531 3.647 9.484 1.00 81.31 204 PRO A CA 1
ATOM 1533 C C . PRO A 1 204 ? -12.682 4.860 9.900 1.00 81.31 204 PRO A C 1
ATOM 1535 O O . PRO A 1 204 ? -11.536 4.680 10.314 1.00 81.31 204 PRO A O 1
ATOM 1538 N N . HIS A 1 205 ? -13.221 6.080 9.811 1.00 77.56 205 HIS A N 1
ATOM 1539 C CA . HIS A 1 205 ? -12.554 7.309 10.246 1.00 77.56 205 HIS A CA 1
ATOM 1540 C C . HIS A 1 205 ? -12.832 7.687 11.694 1.00 77.56 205 HIS A C 1
ATOM 1542 O O . HIS A 1 205 ? -12.086 8.485 12.258 1.00 77.56 205 HIS A O 1
ATOM 1548 N N . SER A 1 206 ? -13.911 7.166 12.275 1.00 84.94 206 SER A N 1
ATOM 1549 C CA . SER A 1 206 ? -14.261 7.467 13.655 1.00 84.94 206 SER A CA 1
ATOM 1550 C C . SER A 1 206 ? -13.881 6.300 14.541 1.00 84.94 206 SER A C 1
ATOM 1552 O O . SER A 1 206 ? -14.150 5.145 14.214 1.00 84.94 206 SER A O 1
ATOM 1554 N N . TYR A 1 207 ? -13.246 6.615 15.660 1.00 90.50 207 TYR A N 1
ATOM 1555 C CA . TYR A 1 207 ? -12.828 5.650 16.660 1.00 90.50 207 TYR A CA 1
ATOM 1556 C C . TYR A 1 207 ? -13.583 5.894 17.955 1.00 90.50 207 TYR A C 1
ATOM 1558 O O . TYR A 1 207 ? -13.685 7.026 18.430 1.00 90.50 207 TYR A O 1
ATOM 1566 N N . VAL A 1 208 ? -14.070 4.809 18.548 1.00 91.56 208 VAL A N 1
ATOM 1567 C CA . VAL A 1 208 ? -14.694 4.813 19.868 1.00 91.56 208 VAL A CA 1
ATOM 1568 C C . VAL A 1 208 ? -13.827 4.036 20.857 1.00 91.56 208 VAL A C 1
ATOM 1570 O O . VAL A 1 208 ? -13.276 2.993 20.494 1.00 91.56 208 VAL A O 1
ATOM 1573 N N . PRO A 1 209 ? -13.692 4.509 22.109 1.00 92.81 209 PRO A N 1
ATOM 1574 C CA . PRO A 1 209 ? -13.029 3.745 23.157 1.00 92.81 209 PRO A CA 1
ATOM 1575 C C . PRO A 1 209 ? -13.714 2.395 23.386 1.00 92.81 209 PRO A C 1
ATOM 1577 O O . PRO A 1 209 ? -14.942 2.323 23.474 1.00 92.81 209 PRO A O 1
ATOM 1580 N N . VAL A 1 210 ? -12.916 1.339 23.526 1.00 89.12 210 VAL A N 1
ATOM 1581 C CA . VAL A 1 210 ? -13.393 0.032 23.990 1.00 89.12 210 VAL A CA 1
ATOM 1582 C C . VAL A 1 210 ? -13.534 0.096 25.511 1.00 89.12 210 VAL A C 1
ATOM 1584 O O . VAL A 1 210 ? -12.582 0.462 26.201 1.00 89.12 210 VAL A O 1
ATOM 1587 N N . VAL A 1 211 ? -14.733 -0.208 26.017 1.00 69.81 211 VAL A N 1
ATOM 1588 C CA . VAL A 1 211 ? -15.074 -0.194 27.455 1.00 69.81 211 VAL A CA 1
ATOM 1589 C C . VAL A 1 211 ? -14.824 -1.554 28.089 1.00 69.81 211 VAL A C 1
ATOM 1591 O O . VAL A 1 211 ? -15.211 -2.566 27.462 1.00 69.81 211 VAL A O 1
#

InterPro domains:
  IPR036444 Phospholipase A2 domain superfamily [G3DSA:1.20.90.10] (2-125)
  IPR036444 Phospholipase A2 domain superfamily [SSF48619] (10-109)

Sequence (211 aa):
MDSELEALETKYTSYGCYCWAKGTSNIEDLGAGSANVDWNDKACTDLYRCYACVNIDYGKKYTELSYDAIFSTDVDGNRKIDCSGAAQSDGEHICQCDAAFAERIAFNEDQCTNNGDPIDEGKSYCIDESFRTATGGGSFTCPQRGNDKTSPMKEKCCGIYPERRGYAVTKECCQTNGAMGDIFNIVSAGTCDGTVVESEPGNPHSYVPVV

Organism: Oikopleura dioica (NCBI:txid34765)

pLDDT: mean 85.44, std 12.33, range [40.97, 97.12]